Protein AF-A0A2N1RLL3-F1 (afdb_monomer_lite)

pLDDT: mean 83.09, std 13.89, range [38.91, 97.0]

Secondary structure (DSSP, 8-state):
-HHHHHHHHHHHHHHHHHHHHHHHHHHHHTSTTHHHHHHHHHHHHHHHHHHHHHHHHHHHHHHHHHHHHHHHHHHHHHHHHHHHHHHHHHHHTT-HHHH-TTS---TT---TTSGGGSBPPPEEETTEEE------GGGS--GGGG-STTGGGSHHHHHHHHHHHHTT--THHHHHHHHHHSSS----SS---TTTTGGGSSS------S--S-GGGGGGSTT--HHHHS-SS---TTT--S--GGGS---BPPHHHHHHHHHHHHHHHHS--

Radius of gyration: 37.42 Å; chains: 1; bounding box: 113×46×73 Å

Structure (mmCIF, N/CA/C/O backbone):
data_AF-A0A2N1RLL3-F1
#
_entry.id   AF-A0A2N1RLL3-F1
#
loop_
_atom_site.group_PDB
_atom_site.id
_atom_site.type_symbol
_atom_site.label_atom_id
_atom_site.label_alt_id
_atom_site.label_comp_id
_atom_site.label_asym_id
_atom_site.label_entity_id
_atom_site.label_seq_id
_atom_site.pdbx_PDB_ins_code
_atom_site.Cartn_x
_atom_site.Cartn_y
_atom_site.Cartn_z
_atom_site.occupancy
_atom_site.B_iso_or_equiv
_atom_site.auth_seq_id
_atom_site.auth_comp_id
_atom_site.auth_asym_id
_atom_site.auth_atom_id
_atom_site.pdbx_PDB_model_num
ATOM 1 N N . MET A 1 1 ? -84.305 -5.004 26.014 1.00 56.94 1 MET A N 1
ATOM 2 C CA . MET A 1 1 ? -83.576 -4.029 25.171 1.00 56.94 1 MET A CA 1
ATOM 3 C C . MET A 1 1 ? -83.685 -2.591 25.688 1.00 56.94 1 MET A C 1
ATOM 5 O O . MET A 1 1 ? -82.648 -1.972 25.863 1.00 56.94 1 MET A O 1
ATOM 9 N N . ASN A 1 2 ? -84.880 -2.084 26.038 1.00 66.00 2 ASN A N 1
ATOM 10 C CA . ASN A 1 2 ? -85.062 -0.680 26.459 1.00 66.00 2 ASN A CA 1
ATOM 11 C C . ASN A 1 2 ? -84.282 -0.246 27.713 1.00 66.00 2 ASN A C 1
ATOM 13 O O . ASN A 1 2 ? -83.596 0.763 27.654 1.00 66.00 2 ASN A O 1
ATOM 17 N N . ARG A 1 3 ? -84.299 -1.012 28.815 1.00 70.50 3 ARG A N 1
ATOM 18 C CA . ARG A 1 3 ? -83.668 -0.593 30.089 1.00 70.50 3 ARG A CA 1
ATOM 19 C C . ARG A 1 3 ? -82.162 -0.321 30.011 1.00 70.50 3 ARG A C 1
ATOM 21 O O . ARG A 1 3 ? -81.671 0.553 30.714 1.00 70.50 3 ARG A O 1
ATOM 28 N N . ILE A 1 4 ? -81.437 -1.058 29.172 1.00 72.69 4 ILE A N 1
ATOM 29 C CA . ILE A 1 4 ? -79.986 -0.879 29.011 1.00 72.69 4 ILE A CA 1
ATOM 30 C C . ILE A 1 4 ? -79.707 0.425 28.259 1.00 72.69 4 ILE A C 1
ATOM 32 O O . ILE A 1 4 ? -78.842 1.193 28.662 1.00 72.69 4 ILE A O 1
ATOM 36 N N . ILE A 1 5 ? -80.494 0.711 27.220 1.00 73.38 5 ILE A N 1
ATOM 37 C CA . ILE A 1 5 ? -80.374 1.944 26.439 1.00 73.38 5 ILE A CA 1
ATOM 38 C C . ILE A 1 5 ? -80.713 3.156 27.318 1.00 73.38 5 ILE A C 1
ATOM 40 O O . ILE A 1 5 ? -79.948 4.116 27.344 1.00 73.38 5 ILE A O 1
ATOM 44 N N . THR A 1 6 ? -81.786 3.094 28.115 1.00 75.19 6 THR A N 1
ATOM 45 C CA . THR A 1 6 ? -82.157 4.195 29.025 1.00 75.19 6 THR A CA 1
ATOM 46 C C . THR A 1 6 ? -81.086 4.442 30.087 1.00 75.19 6 THR A C 1
ATOM 48 O O . THR A 1 6 ? -80.691 5.583 30.302 1.00 75.19 6 THR A O 1
ATOM 51 N N . PHE A 1 7 ? -80.539 3.377 30.685 1.00 77.50 7 PHE A N 1
ATOM 52 C CA . PHE A 1 7 ? -79.472 3.483 31.682 1.00 77.50 7 PHE A CA 1
ATOM 53 C C . PHE A 1 7 ? -78.176 4.085 31.115 1.00 77.50 7 PHE A C 1
ATOM 55 O O . PHE A 1 7 ? -77.470 4.820 31.810 1.00 77.50 7 PHE A O 1
ATOM 62 N N . ILE A 1 8 ? -77.853 3.795 29.851 1.00 76.94 8 ILE A N 1
ATOM 63 C CA . ILE A 1 8 ? -76.700 4.386 29.161 1.00 76.94 8 ILE A CA 1
ATOM 64 C C . ILE A 1 8 ? -76.940 5.878 28.907 1.00 76.94 8 ILE A C 1
ATOM 66 O O . ILE A 1 8 ? -76.064 6.687 29.214 1.00 76.94 8 ILE A O 1
ATOM 70 N N . PHE A 1 9 ? -78.122 6.258 28.414 1.00 78.69 9 PHE A N 1
ATOM 71 C CA . PHE A 1 9 ? -78.457 7.660 28.146 1.00 78.69 9 PHE A CA 1
ATOM 72 C C . PHE A 1 9 ? -78.530 8.510 29.420 1.00 78.69 9 PHE A C 1
ATOM 74 O O . PHE A 1 9 ? -78.020 9.629 29.434 1.00 78.69 9 PHE A O 1
ATOM 81 N N . GLU A 1 10 ? -79.084 7.987 30.513 1.00 77.06 10 GLU A N 1
ATOM 82 C CA . GLU A 1 10 ? -79.108 8.690 31.803 1.00 77.06 10 GLU A CA 1
ATOM 83 C C . GLU A 1 10 ? -77.704 8.867 32.392 1.00 77.06 10 GLU A C 1
ATOM 85 O O . GLU A 1 10 ? -77.364 9.941 32.895 1.00 77.06 10 GLU A O 1
ATOM 90 N N . ASN A 1 11 ? -76.850 7.842 32.295 1.00 78.56 11 ASN A N 1
ATOM 91 C CA . ASN A 1 11 ? -75.452 7.972 32.698 1.00 78.56 11 ASN A CA 1
ATOM 92 C C . ASN A 1 11 ? -74.697 8.982 31.840 1.00 78.56 11 ASN A C 1
ATOM 94 O O . ASN A 1 11 ? -73.945 9.789 32.383 1.00 78.56 11 ASN A O 1
ATOM 98 N N . TYR A 1 12 ? -74.901 8.956 30.526 1.00 78.50 12 TYR A N 1
ATOM 99 C CA . TYR A 1 12 ? -74.294 9.912 29.611 1.00 78.50 12 TYR A CA 1
ATOM 100 C C . TYR A 1 12 ? -74.713 11.346 29.950 1.00 78.50 12 TYR A C 1
ATOM 102 O O . TYR A 1 12 ? -73.852 12.204 30.140 1.00 78.50 12 TYR A O 1
ATOM 110 N N . ASN A 1 13 ? -76.013 11.588 30.133 1.00 80.56 13 ASN A N 1
ATOM 111 C CA . ASN A 1 13 ? -76.533 12.916 30.442 1.00 80.56 13 ASN A CA 1
ATOM 112 C C . ASN A 1 13 ? -76.037 13.436 31.797 1.00 80.56 13 ASN A C 1
ATOM 114 O O . ASN A 1 13 ? -75.643 14.595 31.873 1.00 80.56 13 ASN A O 1
ATOM 118 N N . ARG A 1 14 ? -75.953 12.596 32.844 1.00 77.25 14 ARG A N 1
ATOM 119 C CA . ARG A 1 14 ? -75.346 13.003 34.129 1.00 77.25 14 ARG A CA 1
ATOM 120 C C . ARG A 1 14 ? -73.891 13.431 33.985 1.00 77.25 14 ARG A C 1
ATOM 122 O O . ARG A 1 14 ? -73.495 14.445 34.551 1.00 77.25 14 ARG A O 1
ATOM 129 N N . ARG A 1 15 ? -73.088 12.656 33.252 1.00 73.94 15 ARG A N 1
ATOM 130 C CA . ARG A 1 15 ? -71.662 12.959 33.057 1.00 73.94 15 ARG A CA 1
ATOM 131 C C . ARG A 1 15 ? -71.475 14.220 32.221 1.00 73.94 15 ARG A C 1
ATOM 133 O O . ARG A 1 15 ? -70.640 15.046 32.566 1.00 73.94 15 ARG A O 1
ATOM 140 N N . LYS A 1 16 ? -72.286 14.391 31.172 1.00 78.31 16 LYS A N 1
ATOM 141 C CA . LYS A 1 16 ? -72.317 15.606 30.351 1.00 78.31 16 LYS A CA 1
ATOM 142 C C . LYS A 1 16 ? -72.635 16.836 31.200 1.00 78.31 16 LYS A C 1
ATOM 144 O O . LYS A 1 16 ? -71.894 17.808 31.146 1.00 78.31 16 LYS A O 1
ATOM 149 N N . HIS A 1 17 ? -73.663 16.753 32.042 1.00 77.69 17 HIS A N 1
ATOM 150 C CA . HIS A 1 17 ? -74.048 17.866 32.904 1.00 77.69 17 HIS A CA 1
ATOM 151 C C . HIS A 1 17 ? -72.946 18.230 33.910 1.00 77.69 17 HIS A C 1
ATOM 153 O O . HIS A 1 17 ? -72.659 19.407 34.090 1.00 77.69 17 HIS A O 1
ATOM 159 N N . ALA A 1 18 ? -72.290 17.232 34.515 1.00 71.62 18 ALA A N 1
ATOM 160 C CA . ALA A 1 18 ? -71.176 17.454 35.438 1.00 71.62 18 ALA A CA 1
ATOM 161 C C . ALA A 1 18 ? -69.946 18.080 34.749 1.00 71.62 18 ALA A C 1
ATOM 163 O O . ALA A 1 18 ? -69.295 18.953 35.320 1.00 71.62 18 ALA A O 1
ATOM 164 N N . LEU A 1 19 ? -69.651 17.680 33.506 1.00 75.12 19 LEU A N 1
ATOM 165 C CA . LEU A 1 19 ? -68.584 18.273 32.691 1.00 75.12 19 LEU A CA 1
ATOM 166 C C . LEU A 1 19 ? -68.873 19.736 32.323 1.00 75.12 19 LEU A C 1
ATOM 168 O O . LEU A 1 19 ? -67.953 20.552 32.331 1.00 75.12 19 LEU A O 1
ATOM 172 N N . GLU A 1 20 ? -70.132 20.067 32.023 1.00 79.12 20 GLU A N 1
ATOM 173 C CA . GLU A 1 20 ? -70.573 21.425 31.680 1.00 79.12 20 GLU A CA 1
ATOM 174 C C . GLU A 1 20 ? -70.569 22.373 32.892 1.00 79.12 20 GLU A C 1
ATOM 176 O O . GLU A 1 20 ? -70.268 23.554 32.733 1.00 79.12 20 GLU A O 1
ATOM 181 N N . THR A 1 21 ? -70.858 21.881 34.105 1.00 78.69 21 THR A N 1
ATOM 182 C CA . THR A 1 21 ? -70.945 22.722 35.316 1.00 78.69 21 THR A CA 1
ATOM 183 C C . THR A 1 21 ? -69.639 22.842 36.096 1.00 78.69 21 THR A C 1
ATOM 185 O O . THR A 1 21 ? -69.353 23.898 36.654 1.00 78.69 21 THR A O 1
ATOM 188 N N . GLU A 1 22 ? -68.852 21.768 36.188 1.00 73.00 22 GLU A N 1
ATOM 189 C CA . GLU A 1 22 ? -67.630 21.731 37.008 1.00 73.00 22 GLU A CA 1
ATOM 190 C C . GLU A 1 22 ? -66.347 21.882 36.181 1.00 73.00 22 GLU A C 1
ATOM 192 O O . GLU A 1 22 ? -65.271 22.126 36.735 1.00 73.00 22 GLU A O 1
ATOM 197 N N . GLY A 1 23 ? -66.461 21.768 34.857 1.00 73.44 23 GLY A N 1
ATOM 198 C CA . GLY A 1 23 ? -65.336 21.757 33.938 1.00 73.44 23 GLY A CA 1
ATOM 199 C C . GLY A 1 23 ? -64.608 20.410 33.913 1.00 73.44 23 GLY A C 1
ATOM 200 O O . GLY A 1 23 ? -64.613 19.625 34.865 1.00 73.44 23 GLY A O 1
ATOM 201 N N . VAL A 1 24 ? -63.932 20.150 32.793 1.00 72.62 24 VAL A N 1
ATOM 202 C CA . VAL A 1 24 ? -63.264 18.869 32.509 1.00 72.62 24 VAL A CA 1
ATOM 203 C C . VAL A 1 24 ? -62.239 18.503 33.586 1.00 72.62 24 VAL A C 1
ATOM 205 O O . VAL A 1 24 ? -62.194 17.358 34.028 1.00 72.62 24 VAL A O 1
ATOM 208 N N . HIS A 1 25 ? -61.459 19.475 34.066 1.00 69.00 25 HIS A N 1
ATOM 209 C CA . HIS A 1 25 ? -60.448 19.238 35.096 1.00 69.00 25 HIS A CA 1
ATOM 210 C C . HIS A 1 25 ? -61.051 18.730 36.408 1.00 69.00 25 HIS A C 1
ATOM 212 O O . HIS A 1 25 ? -60.613 17.701 36.917 1.00 69.00 25 HIS A O 1
ATOM 218 N N . LYS A 1 26 ? -62.067 19.410 36.948 1.00 69.62 26 LYS A N 1
ATOM 219 C CA . LYS A 1 26 ? -62.642 19.070 38.255 1.00 69.62 26 LYS A CA 1
ATOM 220 C C . LYS A 1 26 ? -63.370 17.725 38.213 1.00 69.62 26 LYS A C 1
ATOM 222 O O . LYS A 1 26 ? -63.194 16.913 39.114 1.00 69.62 26 LYS A O 1
ATOM 227 N N . TYR A 1 27 ? -64.081 17.448 37.120 1.00 70.56 27 TYR A N 1
ATOM 228 C CA . TYR A 1 27 ? -64.733 16.159 36.890 1.00 70.56 27 TYR A CA 1
ATOM 229 C C . TYR A 1 27 ? -63.730 14.997 36.784 1.00 70.56 27 TYR A C 1
ATOM 231 O O . TYR A 1 27 ? -63.939 13.943 37.386 1.00 70.56 27 TYR A O 1
ATOM 239 N N . ILE A 1 28 ? -62.620 15.182 36.053 1.00 68.88 28 ILE A N 1
ATOM 240 C CA . ILE A 1 28 ? -61.569 14.161 35.941 1.00 68.88 28 ILE A CA 1
ATOM 241 C C . ILE A 1 28 ? -60.927 13.923 37.309 1.00 68.88 28 ILE A C 1
ATOM 243 O O . ILE A 1 28 ? -60.916 12.783 37.762 1.00 68.88 28 ILE A O 1
ATOM 247 N N . PHE A 1 29 ? -60.470 14.970 38.001 1.00 69.06 29 PHE A N 1
ATOM 248 C CA . PHE A 1 29 ? -59.760 14.845 39.281 1.00 69.06 29 PHE A CA 1
ATOM 249 C C . PHE A 1 29 ? -60.626 14.347 40.451 1.00 69.06 29 PHE A C 1
ATOM 251 O O . PHE A 1 29 ? -60.082 13.904 41.455 1.00 69.06 29 PHE A O 1
ATOM 258 N N . ASN A 1 30 ? -61.955 14.373 40.335 1.00 71.88 30 ASN A N 1
ATOM 259 C CA . ASN A 1 30 ? -62.867 13.874 41.371 1.00 71.88 30 ASN A CA 1
ATOM 260 C C . ASN A 1 30 ? -63.332 12.419 41.125 1.00 71.88 30 ASN A C 1
ATOM 262 O O . ASN A 1 30 ? -64.204 11.910 41.826 1.00 71.88 30 ASN A O 1
ATOM 266 N N . SER A 1 31 ? -62.781 11.739 40.109 1.00 72.62 31 SER A N 1
ATOM 267 C CA . SER A 1 31 ? -63.168 10.376 39.716 1.00 72.62 31 SER A CA 1
ATOM 268 C C . SER A 1 31 ? -62.128 9.322 40.132 1.00 72.62 31 SER A C 1
ATOM 270 O O . SER A 1 31 ? -60.962 9.422 39.792 1.00 72.62 31 SER A O 1
ATOM 272 N N . ASN A 1 32 ? -62.507 8.224 40.790 1.00 68.25 32 ASN A N 1
ATOM 273 C CA . ASN A 1 32 ? -61.526 7.211 41.242 1.00 68.25 32 ASN A CA 1
ATOM 274 C C . ASN A 1 32 ? -60.692 6.544 40.111 1.00 68.25 32 ASN A C 1
ATOM 276 O O . ASN A 1 32 ? -59.742 5.822 40.396 1.00 68.25 32 ASN A O 1
ATOM 280 N N . GLY A 1 33 ? -61.033 6.764 38.833 1.00 73.00 33 GLY A N 1
ATOM 281 C CA . GLY A 1 33 ? -60.356 6.187 37.665 1.00 73.00 33 GLY A CA 1
ATOM 282 C C . GLY A 1 33 ? -59.312 7.078 36.973 1.00 73.00 33 GLY A C 1
ATOM 283 O O . GLY A 1 33 ? -58.573 6.560 36.137 1.00 73.00 33 GLY A O 1
ATOM 284 N N . TYR A 1 34 ? -59.204 8.382 37.284 1.00 80.12 34 TYR A N 1
ATOM 285 C CA . TYR A 1 34 ? -58.247 9.263 36.581 1.00 80.12 34 TYR A CA 1
ATOM 286 C C . TYR A 1 34 ? -56.782 8.939 36.902 1.00 80.12 34 TYR A C 1
ATOM 288 O O . TYR A 1 34 ? -55.906 9.146 36.062 1.00 80.12 34 TYR A O 1
ATOM 296 N N . ILE A 1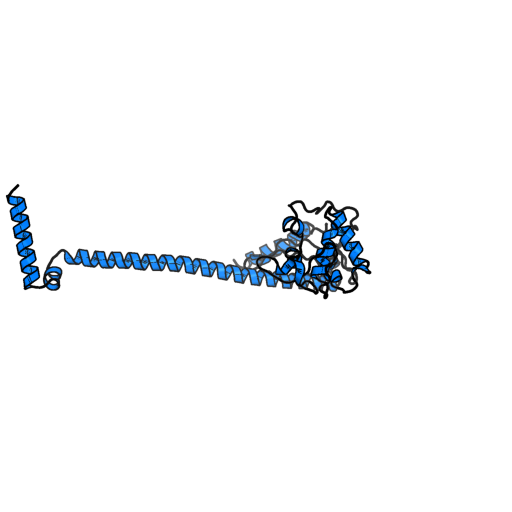 35 ? -56.518 8.405 38.100 1.00 86.31 35 ILE A N 1
ATOM 297 C CA . ILE A 1 35 ? -55.172 8.031 38.556 1.00 86.31 35 ILE A CA 1
ATOM 298 C C . ILE A 1 35 ? -54.563 7.000 37.603 1.00 86.31 35 ILE A C 1
ATOM 300 O O . ILE A 1 35 ? -53.414 7.145 37.198 1.00 86.31 35 ILE A O 1
ATOM 304 N N . LEU A 1 36 ? -55.353 6.007 37.178 1.00 86.88 36 LEU A N 1
ATOM 305 C CA . LEU A 1 36 ? -54.910 4.982 36.234 1.00 86.88 36 LEU A CA 1
ATOM 306 C C . LEU A 1 36 ? -54.501 5.589 34.885 1.00 86.88 36 LEU A C 1
ATOM 308 O O . LEU A 1 36 ? -53.502 5.171 34.309 1.00 86.88 36 LEU A O 1
ATOM 312 N N . LEU A 1 37 ? -55.237 6.592 34.398 1.00 86.25 37 LEU A N 1
ATOM 313 C CA . LEU A 1 37 ? -54.935 7.258 33.130 1.00 86.25 37 LEU A CA 1
ATOM 314 C C . LEU A 1 37 ? -53.628 8.056 33.217 1.00 86.25 37 LEU A C 1
ATOM 316 O O . LEU A 1 37 ? -52.793 7.944 32.324 1.00 86.25 37 LEU A O 1
ATOM 320 N N . ILE A 1 38 ? -53.419 8.804 34.305 1.00 88.69 38 ILE A N 1
ATOM 321 C CA . ILE A 1 38 ? -52.164 9.537 34.538 1.00 88.69 38 ILE A CA 1
ATOM 322 C C . ILE A 1 38 ? -50.984 8.565 34.623 1.00 88.69 38 ILE A C 1
ATOM 324 O O . ILE A 1 38 ? -49.974 8.773 33.954 1.00 88.69 38 ILE A O 1
ATOM 328 N N . VAL A 1 39 ? -51.118 7.484 35.399 1.00 93.81 39 VAL A N 1
ATOM 329 C CA . VAL A 1 39 ? -50.074 6.456 35.528 1.00 93.81 39 VAL A CA 1
ATOM 330 C C . VAL A 1 39 ? -49.769 5.823 34.174 1.00 93.81 39 VAL A C 1
ATOM 332 O O . VAL A 1 39 ? -48.600 5.662 33.838 1.00 93.81 39 VAL A O 1
ATOM 335 N N . LEU A 1 40 ? -50.788 5.525 33.364 1.00 93.31 40 LEU A N 1
ATOM 336 C CA . LEU A 1 40 ? -50.598 4.942 32.039 1.00 93.31 40 LEU A CA 1
ATOM 337 C C . LEU A 1 40 ? -49.848 5.901 31.110 1.00 93.31 40 LEU A C 1
ATOM 339 O O . LEU A 1 40 ? -48.876 5.486 30.485 1.00 93.31 40 LEU A O 1
ATOM 343 N N . VAL A 1 41 ? -50.220 7.183 31.073 1.00 93.94 41 VAL A N 1
ATOM 344 C CA . VAL A 1 41 ? -49.530 8.195 30.253 1.00 93.94 41 VAL A CA 1
ATOM 345 C C . VAL A 1 41 ? -48.079 8.382 30.699 1.00 93.94 41 VAL A C 1
ATOM 347 O O . VAL A 1 41 ? -47.180 8.366 29.861 1.00 93.94 41 VAL A O 1
ATOM 350 N N . ILE A 1 42 ? -47.832 8.499 32.007 1.00 95.56 42 ILE A N 1
ATOM 351 C CA . ILE A 1 42 ? -46.472 8.627 32.549 1.00 95.56 42 ILE A CA 1
ATOM 352 C C . ILE A 1 42 ? -45.659 7.367 32.246 1.00 95.56 42 ILE A C 1
ATOM 354 O O . ILE A 1 42 ? -44.509 7.476 31.832 1.00 95.56 42 ILE A O 1
ATOM 358 N N . SER A 1 43 ? -46.247 6.177 32.395 1.00 95.50 43 SER A N 1
ATOM 359 C CA . SER A 1 43 ? -45.566 4.914 32.098 1.00 95.50 43 SER A CA 1
ATOM 360 C C . SER A 1 43 ? -45.234 4.773 30.612 1.00 95.50 43 SER A C 1
ATOM 362 O O . SER A 1 43 ? -44.115 4.400 30.280 1.00 95.50 43 SER A O 1
ATOM 364 N N . ALA A 1 44 ? -46.151 5.145 29.714 1.00 95.69 44 ALA A N 1
ATOM 365 C CA . ALA A 1 44 ? -45.924 5.111 28.273 1.00 95.69 44 ALA A CA 1
ATOM 366 C C . ALA A 1 44 ? -44.814 6.089 27.866 1.00 95.69 44 ALA A C 1
ATOM 368 O O . ALA A 1 44 ? -43.926 5.733 27.092 1.00 95.69 44 ALA A O 1
ATOM 369 N N . PHE A 1 45 ? -44.822 7.296 28.439 1.00 96.56 45 PHE A N 1
ATOM 370 C CA . PHE A 1 45 ? -43.761 8.275 28.228 1.00 96.56 45 PHE A CA 1
ATOM 371 C C . PHE A 1 45 ? -42.412 7.775 28.756 1.00 96.56 45 PHE A C 1
ATOM 373 O O . PHE A 1 45 ? -41.412 7.865 28.048 1.00 96.56 45 PHE A O 1
ATOM 380 N N . LEU A 1 46 ? -42.384 7.195 29.959 1.00 96.69 46 LEU A N 1
ATOM 381 C CA . LEU A 1 46 ? -41.168 6.653 30.561 1.00 96.69 46 LEU A CA 1
ATOM 382 C C . LEU A 1 46 ? -40.592 5.521 29.708 1.00 96.69 46 LEU A C 1
ATOM 384 O O . LEU A 1 46 ? -39.413 5.553 29.383 1.00 96.69 46 LEU A O 1
ATOM 388 N N . VAL A 1 47 ? -41.423 4.569 29.273 1.00 96.81 47 VAL A N 1
ATOM 389 C CA . VAL A 1 47 ? -40.995 3.469 28.396 1.00 96.81 47 VAL A CA 1
ATOM 390 C C . VAL A 1 47 ? -40.449 4.006 27.073 1.00 96.81 47 VAL A C 1
ATOM 392 O O . VAL A 1 47 ? -39.395 3.551 26.627 1.00 96.81 47 VAL A O 1
ATOM 395 N N . SER A 1 48 ? -41.111 4.995 26.464 1.00 96.56 48 SER A N 1
ATOM 396 C CA . SER A 1 48 ? -40.639 5.622 25.225 1.00 96.56 48 SER A CA 1
ATOM 397 C C . SER A 1 48 ? -39.292 6.326 25.412 1.00 96.56 48 SER A C 1
ATOM 399 O O . SER A 1 48 ? -38.385 6.128 24.607 1.00 96.56 48 SER A O 1
ATOM 401 N N . PHE A 1 49 ? -39.145 7.128 26.470 1.00 97.00 49 PHE A N 1
ATOM 402 C CA . PHE A 1 49 ? -37.913 7.860 26.769 1.00 97.00 49 PHE A CA 1
ATOM 403 C C . PHE A 1 49 ? -36.757 6.907 27.081 1.00 97.00 49 PHE A C 1
ATOM 405 O O . PHE A 1 49 ? -35.667 7.035 26.529 1.00 97.00 49 PHE A O 1
ATOM 412 N N . THR A 1 50 ? -37.013 5.912 27.928 1.00 96.75 50 THR A N 1
ATOM 413 C CA . THR A 1 50 ? -36.042 4.882 28.280 1.00 96.75 50 THR A CA 1
ATOM 414 C C . THR A 1 50 ? -35.606 4.098 27.043 1.00 96.75 50 THR A C 1
ATOM 416 O O . THR A 1 50 ? -34.411 3.879 26.868 1.00 96.75 50 THR A O 1
ATOM 419 N N . SER A 1 51 ? -36.528 3.743 26.144 1.00 96.50 51 SER A N 1
ATOM 420 C CA . SER A 1 51 ? -36.194 3.039 24.897 1.00 96.50 51 SER A CA 1
ATOM 421 C C . SER A 1 51 ? -35.311 3.878 23.966 1.00 96.50 51 SER A C 1
ATOM 423 O O . SER A 1 51 ? -34.317 3.366 23.454 1.00 96.50 51 SER A O 1
ATOM 425 N N . ASP A 1 52 ? -35.623 5.167 23.780 1.00 96.50 52 ASP A N 1
ATOM 426 C CA . ASP A 1 52 ? -34.802 6.085 22.973 1.00 96.50 52 ASP A CA 1
ATOM 427 C C . ASP A 1 52 ? -33.397 6.264 23.568 1.00 96.50 52 ASP A C 1
ATOM 429 O O . ASP A 1 52 ? -32.395 6.183 22.852 1.00 96.50 52 ASP A O 1
ATOM 433 N N . PHE A 1 53 ? -33.310 6.430 24.892 1.00 96.81 53 PHE A N 1
ATOM 434 C CA . PHE A 1 53 ? -32.035 6.505 25.599 1.00 96.81 53 PHE A CA 1
ATOM 435 C C . PHE A 1 53 ? -31.211 5.227 25.402 1.00 96.81 53 PHE A C 1
ATOM 437 O O . PHE A 1 53 ? -30.060 5.308 24.978 1.00 96.81 53 PHE A O 1
ATOM 444 N N . PHE A 1 54 ? -31.801 4.048 25.625 1.00 96.69 54 PHE A N 1
ATOM 445 C CA . PHE A 1 54 ? -31.106 2.771 25.444 1.00 96.69 54 PHE A CA 1
ATOM 446 C C . PHE A 1 54 ? -30.607 2.573 24.013 1.00 96.69 54 PHE A C 1
ATOM 448 O O . PHE A 1 54 ? -29.461 2.161 23.8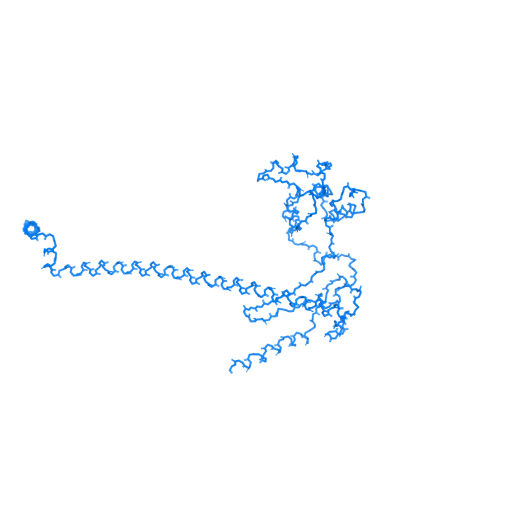22 1.00 96.69 54 PHE A O 1
ATOM 455 N N . TYR A 1 55 ? -31.430 2.902 23.014 1.00 96.44 55 TYR A N 1
ATOM 456 C CA . TYR A 1 55 ? -31.044 2.810 21.608 1.00 96.44 55 TYR A CA 1
ATOM 457 C C . TYR A 1 55 ? -29.818 3.685 21.304 1.00 96.44 55 TYR A C 1
ATOM 459 O O . TYR A 1 55 ? -28.821 3.204 20.758 1.00 96.44 55 TYR A O 1
ATOM 467 N N . LYS A 1 56 ? -29.840 4.952 21.735 1.00 95.88 56 LYS A N 1
ATOM 468 C CA . LYS A 1 56 ? -28.722 5.888 21.540 1.00 95.88 56 LYS A CA 1
ATOM 469 C C . LYS A 1 56 ? -27.470 5.473 22.306 1.00 95.88 56 LYS A C 1
ATOM 471 O O . LYS A 1 56 ? -26.379 5.515 21.743 1.00 95.88 56 LYS A O 1
ATOM 476 N N . THR A 1 57 ? -27.604 5.031 23.555 1.00 96.06 57 THR A N 1
ATOM 477 C CA . THR A 1 57 ? -26.476 4.545 24.361 1.00 96.06 57 THR A CA 1
ATOM 478 C C . THR A 1 57 ? -25.811 3.335 23.715 1.00 96.06 57 THR A C 1
ATOM 480 O O . THR A 1 57 ? -24.584 3.281 23.656 1.00 96.06 57 THR A O 1
ATOM 483 N N . HIS A 1 58 ? -26.584 2.389 23.177 1.00 95.69 58 HIS A N 1
ATOM 484 C CA . HIS A 1 58 ? -26.025 1.219 22.501 1.00 95.69 58 HIS A CA 1
ATOM 485 C C . HIS A 1 58 ? -25.213 1.601 21.251 1.00 95.69 58 HIS A C 1
ATOM 487 O O . HIS A 1 58 ? -24.109 1.087 21.040 1.00 95.69 58 HIS A O 1
ATOM 493 N N . ILE A 1 59 ? -25.723 2.541 20.445 1.00 95.44 59 ILE A N 1
ATOM 494 C CA . ILE A 1 59 ? -24.994 3.090 19.292 1.00 95.44 59 ILE A CA 1
ATOM 495 C C . ILE A 1 59 ? -23.713 3.788 19.753 1.00 95.44 59 ILE A C 1
ATOM 497 O O . ILE A 1 59 ? -22.640 3.508 19.224 1.00 95.44 59 ILE A O 1
ATOM 501 N N . TYR A 1 60 ? -23.804 4.648 20.767 1.00 96.75 60 TYR A N 1
ATOM 502 C CA . TYR A 1 60 ? -22.667 5.412 21.273 1.00 96.75 60 TYR A CA 1
ATOM 503 C C . TYR A 1 60 ? -21.556 4.514 21.837 1.00 96.75 60 TYR A C 1
ATOM 505 O O . TYR A 1 60 ? -20.384 4.714 21.532 1.00 96.75 60 TYR A O 1
ATOM 513 N N . ILE A 1 61 ? -21.912 3.468 22.590 1.00 96.44 61 ILE A N 1
ATOM 514 C CA . ILE A 1 61 ? -20.950 2.469 23.080 1.00 96.44 61 ILE A CA 1
ATOM 515 C C . ILE A 1 61 ? -20.278 1.746 21.908 1.00 96.44 61 ILE A C 1
ATOM 517 O O . ILE A 1 61 ? -19.067 1.537 21.929 1.00 96.44 61 ILE A O 1
ATOM 521 N N . SER A 1 62 ? -21.045 1.369 20.882 1.00 95.38 62 SER A N 1
ATOM 522 C CA . SER A 1 62 ? -20.504 0.694 19.694 1.00 95.38 62 SER A CA 1
ATOM 523 C C . SER A 1 62 ? -19.539 1.597 18.920 1.00 95.38 62 SER A C 1
ATOM 525 O O . SER A 1 62 ? -18.490 1.134 18.478 1.00 95.38 62 SER A O 1
ATOM 527 N N . TYR A 1 63 ? -19.862 2.888 18.811 1.00 96.81 63 TYR A N 1
ATOM 528 C CA . TYR A 1 63 ? -18.995 3.896 18.207 1.00 96.81 63 TYR A CA 1
ATOM 529 C C . TYR A 1 63 ? -17.693 4.074 18.995 1.00 96.81 63 TYR A C 1
ATOM 531 O O . TYR A 1 63 ? -16.620 3.964 18.413 1.00 96.81 63 TYR A O 1
ATOM 539 N N . ILE A 1 64 ? -17.766 4.256 20.321 1.00 95.94 64 ILE A N 1
ATOM 540 C CA . ILE A 1 64 ? -16.569 4.384 21.172 1.00 95.94 64 ILE A CA 1
ATOM 541 C C . ILE A 1 64 ? -15.670 3.153 21.053 1.00 95.94 64 ILE A C 1
ATOM 543 O O . ILE A 1 64 ? -14.451 3.291 20.993 1.00 95.94 64 ILE A O 1
ATOM 547 N N . LYS A 1 65 ? -16.250 1.947 21.019 1.00 94.56 65 LYS A N 1
ATOM 548 C CA . LYS A 1 65 ? -15.478 0.708 20.865 1.00 94.56 65 LYS A CA 1
ATOM 549 C C . LYS A 1 65 ? -14.708 0.675 19.544 1.00 94.56 65 LYS A C 1
ATOM 551 O O . LYS A 1 65 ? -13.533 0.333 19.568 1.00 94.56 65 LYS A O 1
ATOM 556 N N . ARG A 1 66 ? -15.350 1.043 18.428 1.00 93.31 66 ARG A N 1
ATOM 557 C CA . ARG A 1 66 ? -14.699 1.126 17.108 1.00 93.31 66 ARG A CA 1
ATOM 558 C C . ARG A 1 66 ? -13.616 2.193 17.090 1.00 93.31 66 ARG A C 1
ATOM 560 O O . ARG A 1 66 ? -12.483 1.872 16.792 1.00 93.31 66 ARG A O 1
ATOM 567 N N . PHE A 1 67 ? -13.932 3.399 17.552 1.00 94.81 67 PHE A N 1
ATOM 568 C CA . PHE A 1 67 ? -12.970 4.495 17.634 1.00 94.81 67 PHE A CA 1
ATOM 569 C C . PHE A 1 67 ? -11.726 4.124 18.456 1.00 94.81 67 PHE A C 1
ATOM 571 O O . PHE A 1 67 ? -10.602 4.395 18.049 1.00 94.81 67 PHE A O 1
ATOM 578 N N . LYS A 1 68 ? -11.914 3.450 19.600 1.00 94.31 68 LYS A N 1
ATOM 579 C CA . LYS A 1 68 ? -10.798 2.927 20.395 1.00 94.31 68 LYS A CA 1
ATOM 580 C C . LYS A 1 68 ? -9.993 1.874 19.624 1.00 94.31 68 LYS A C 1
ATOM 582 O O . LYS A 1 68 ? -8.772 1.882 19.712 1.00 94.31 68 LYS A O 1
ATOM 587 N N . ALA A 1 69 ? -10.659 0.964 18.914 1.00 91.50 69 ALA A N 1
ATOM 588 C CA . ALA A 1 69 ? -9.991 -0.058 18.113 1.00 91.50 69 ALA A CA 1
ATOM 589 C C . ALA A 1 69 ? -9.196 0.552 16.948 1.00 91.50 69 ALA A C 1
ATOM 591 O O . ALA A 1 69 ? -8.063 0.140 16.735 1.00 91.50 69 ALA A O 1
ATOM 592 N N . ASP A 1 70 ? -9.744 1.561 16.268 1.00 93.00 70 ASP A N 1
ATOM 593 C CA . ASP A 1 70 ? -9.085 2.263 15.162 1.00 93.00 70 ASP A CA 1
ATOM 594 C C . ASP A 1 70 ? -7.808 2.961 15.650 1.00 93.00 70 ASP A C 1
ATOM 596 O O . ASP A 1 70 ? -6.735 2.747 15.091 1.00 93.00 70 ASP A O 1
ATOM 600 N N . ILE A 1 71 ? -7.894 3.702 16.763 1.00 94.25 71 ILE A N 1
ATOM 601 C CA . ILE A 1 71 ? -6.728 4.339 17.397 1.00 94.25 71 ILE A CA 1
ATOM 602 C C . ILE A 1 71 ? -5.685 3.299 17.813 1.00 94.25 71 ILE A C 1
ATOM 604 O O . ILE A 1 71 ? -4.494 3.473 17.565 1.00 94.25 71 ILE A O 1
ATOM 608 N N . ASN A 1 72 ? -6.115 2.213 18.461 1.00 93.62 72 ASN A N 1
ATOM 609 C CA . ASN A 1 72 ? -5.200 1.154 18.875 1.00 93.62 72 ASN A CA 1
ATOM 610 C C . ASN A 1 72 ? -4.501 0.520 17.664 1.00 93.62 72 ASN A C 1
ATOM 612 O O . ASN A 1 72 ? -3.295 0.313 17.712 1.00 93.62 72 ASN A O 1
ATOM 616 N N . SER A 1 73 ? -5.234 0.249 16.580 1.00 93.44 73 SER A N 1
ATOM 617 C CA . SER A 1 73 ? -4.676 -0.300 15.342 1.00 93.44 73 SER A CA 1
ATOM 618 C C . SER A 1 73 ? -3.659 0.646 14.708 1.00 93.44 73 SER A C 1
ATOM 620 O O . SER A 1 73 ? -2.630 0.189 14.218 1.00 93.44 73 SER A O 1
ATOM 622 N N . GLU A 1 74 ? -3.922 1.952 14.731 1.00 94.00 74 GLU A N 1
ATOM 623 C CA . GLU A 1 74 ? -2.994 2.962 14.226 1.00 94.00 74 GLU A CA 1
ATOM 624 C C . GLU A 1 74 ? -1.691 2.983 15.048 1.00 94.00 74 GLU A C 1
ATOM 626 O O . GLU A 1 74 ? -0.599 2.907 14.487 1.00 94.00 74 GLU A O 1
ATOM 631 N N . TYR A 1 75 ? -1.776 2.994 16.383 1.00 94.06 75 TYR A N 1
ATOM 632 C CA . TYR A 1 75 ? -0.586 2.947 17.245 1.00 94.06 75 TYR A CA 1
ATOM 633 C C . TYR A 1 75 ? 0.193 1.629 17.148 1.00 94.06 75 TYR A C 1
ATOM 635 O O . TYR A 1 75 ? 1.426 1.641 17.218 1.00 94.06 75 TYR A O 1
ATOM 643 N N . LEU A 1 76 ? -0.499 0.501 16.964 1.00 94.81 76 LEU A N 1
ATOM 644 C CA . LEU A 1 76 ? 0.136 -0.789 16.689 1.00 94.81 76 LEU A CA 1
ATOM 645 C C . LEU A 1 76 ? 0.886 -0.759 15.353 1.00 94.81 76 LEU A C 1
ATOM 647 O O . LEU A 1 76 ? 2.033 -1.195 15.299 1.00 94.81 76 LEU A O 1
ATOM 651 N N . ALA A 1 77 ? 0.296 -0.176 14.305 1.00 94.81 77 ALA A N 1
ATOM 652 C CA . ALA A 1 77 ? 0.966 -0.000 13.018 1.00 94.81 77 ALA A CA 1
ATOM 653 C C . ALA A 1 77 ? 2.213 0.892 13.138 1.00 94.81 77 ALA A C 1
ATOM 655 O O . ALA A 1 77 ? 3.269 0.531 12.620 1.00 94.81 77 ALA A O 1
ATOM 656 N N . TYR A 1 78 ? 2.140 2.002 13.884 1.00 94.81 78 TYR A N 1
ATOM 657 C CA . TYR A 1 78 ? 3.319 2.829 14.166 1.00 94.81 78 TYR A CA 1
ATOM 658 C C . TYR A 1 78 ? 4.401 2.057 14.924 1.00 94.81 78 TYR A C 1
ATOM 660 O O . TYR A 1 78 ? 5.578 2.183 14.603 1.00 94.81 78 TYR A O 1
ATOM 668 N N . SER A 1 79 ? 4.020 1.221 15.889 1.00 94.19 79 SER A N 1
ATOM 669 C CA . SER A 1 79 ? 4.972 0.375 16.617 1.00 94.19 79 SER A CA 1
ATOM 670 C C . SER A 1 79 ? 5.635 -0.649 15.689 1.00 94.19 79 SER A C 1
ATOM 672 O O . SER A 1 79 ? 6.853 -0.797 15.722 1.00 94.19 79 SER A O 1
ATOM 674 N N . GLY A 1 80 ? 4.869 -1.282 14.794 1.00 94.06 80 GLY A N 1
ATOM 675 C CA . GLY A 1 80 ? 5.401 -2.150 13.739 1.00 94.06 80 GLY A CA 1
ATOM 676 C C . GLY A 1 80 ? 6.366 -1.427 12.797 1.00 94.06 80 GLY A C 1
ATOM 677 O O . GLY A 1 80 ? 7.419 -1.962 12.464 1.00 94.06 80 GLY A O 1
ATOM 678 N N . PHE A 1 81 ? 6.059 -0.184 12.421 1.00 95.31 81 PHE A N 1
ATOM 679 C CA . PHE A 1 81 ? 6.944 0.656 11.612 1.00 95.31 81 PHE A CA 1
ATOM 680 C C . PHE A 1 81 ? 8.260 0.993 12.333 1.00 95.31 81 PHE A C 1
ATOM 682 O O . PHE A 1 81 ? 9.335 0.892 11.742 1.00 95.31 81 PHE A O 1
ATOM 689 N N . GLU A 1 82 ? 8.205 1.358 13.618 1.00 95.38 82 GLU A N 1
ATOM 690 C CA . GLU A 1 82 ? 9.403 1.612 14.430 1.00 95.38 82 GLU A CA 1
ATOM 691 C C . GLU A 1 82 ? 10.268 0.353 14.590 1.00 95.38 82 GLU A C 1
ATOM 693 O O . GLU A 1 82 ? 11.491 0.425 14.454 1.00 95.38 82 GLU A O 1
ATOM 698 N N . LEU A 1 83 ? 9.644 -0.809 14.802 1.00 94.25 83 LEU A N 1
ATOM 699 C CA . LEU A 1 83 ? 10.333 -2.100 14.828 1.00 94.25 83 LEU A CA 1
ATOM 700 C C . LEU A 1 83 ? 10.981 -2.421 13.473 1.00 94.25 83 LEU A C 1
ATOM 702 O O . LEU A 1 83 ? 12.143 -2.820 13.435 1.00 94.25 83 LEU A O 1
ATOM 706 N N . GLY A 1 84 ? 10.279 -2.175 12.363 1.00 95.06 84 GLY A N 1
ATOM 707 C CA . GLY A 1 84 ? 10.823 -2.320 11.011 1.00 95.06 84 GLY A CA 1
ATOM 708 C C . GLY A 1 84 ? 12.079 -1.474 10.788 1.00 95.06 84 GLY A C 1
ATOM 709 O O . GLY A 1 84 ? 13.093 -1.977 10.307 1.00 95.06 84 GLY A O 1
ATOM 710 N N . LYS A 1 85 ? 12.068 -0.208 11.225 1.00 96.06 85 LYS A N 1
ATOM 711 C CA . LYS A 1 85 ? 13.263 0.653 11.187 1.00 96.06 85 LYS A CA 1
ATOM 712 C C . LYS A 1 85 ? 14.398 0.121 12.057 1.00 96.06 85 LYS A C 1
ATOM 714 O O . LYS A 1 85 ? 15.553 0.206 11.653 1.00 96.06 85 LYS A O 1
ATOM 719 N N . ALA A 1 86 ? 14.093 -0.418 13.236 1.00 94.56 86 ALA A N 1
ATOM 720 C CA . ALA A 1 86 ? 15.107 -1.016 14.099 1.00 94.56 86 ALA A CA 1
ATOM 721 C C . ALA A 1 86 ? 15.760 -2.242 13.438 1.00 94.56 86 ALA A C 1
ATOM 723 O O . ALA A 1 86 ? 16.978 -2.384 13.507 1.00 94.56 86 ALA A O 1
ATOM 724 N N . ILE A 1 87 ? 14.981 -3.081 12.746 1.00 93.56 87 ILE A N 1
ATOM 725 C CA . ILE A 1 87 ? 15.496 -4.226 11.979 1.00 93.56 87 ILE A CA 1
ATOM 726 C C . ILE A 1 87 ? 16.441 -3.755 10.867 1.00 93.56 87 ILE A C 1
ATOM 728 O O . ILE A 1 87 ? 17.551 -4.270 10.755 1.00 93.56 87 ILE A O 1
ATOM 732 N N . LEU A 1 88 ? 16.047 -2.734 10.101 1.00 94.38 88 LEU A N 1
ATOM 733 C CA . LEU A 1 88 ? 16.902 -2.139 9.066 1.00 94.38 88 LEU A CA 1
ATOM 734 C C . LEU A 1 88 ? 18.177 -1.509 9.646 1.00 94.38 88 LEU A C 1
ATOM 736 O O . LEU A 1 88 ? 19.235 -1.554 9.029 1.00 94.38 88 LEU A O 1
ATOM 740 N N . GLU A 1 89 ? 18.116 -0.944 10.851 1.00 94.88 89 GLU A N 1
ATOM 741 C CA . GLU A 1 89 ? 19.302 -0.412 11.528 1.00 94.88 89 GLU A CA 1
ATOM 742 C C . GLU A 1 89 ? 20.254 -1.532 11.982 1.00 94.88 89 GLU A C 1
ATOM 744 O O . GLU A 1 89 ? 21.471 -1.404 11.841 1.00 94.88 89 GLU A O 1
ATOM 749 N N . VAL A 1 90 ? 19.722 -2.649 12.489 1.00 92.69 90 VAL A N 1
ATOM 750 C CA . VAL A 1 90 ? 20.510 -3.854 12.813 1.00 92.69 90 VAL A CA 1
ATOM 751 C C . VAL A 1 90 ? 21.205 -4.394 11.563 1.00 92.69 90 VAL A C 1
ATOM 753 O O . VAL A 1 90 ? 22.387 -4.754 11.625 1.00 92.69 90 VAL A O 1
ATOM 756 N N . ASP A 1 91 ? 20.495 -4.397 10.439 1.00 92.94 91 ASP A N 1
ATOM 757 C CA . ASP A 1 91 ? 21.027 -4.794 9.142 1.00 92.94 91 ASP A CA 1
ATOM 758 C C . ASP A 1 91 ? 22.168 -3.883 8.675 1.00 92.94 91 ASP A C 1
ATOM 760 O O . ASP A 1 91 ? 23.293 -4.334 8.458 1.00 92.94 91 ASP A O 1
ATOM 764 N N . ARG A 1 92 ? 21.936 -2.564 8.690 1.00 93.69 92 ARG A N 1
ATOM 765 C CA . ARG A 1 92 ? 22.933 -1.534 8.362 1.00 93.69 92 ARG A CA 1
ATOM 766 C C . ARG A 1 92 ? 24.208 -1.651 9.205 1.00 93.69 92 ARG A C 1
ATOM 768 O O . ARG A 1 92 ? 25.309 -1.317 8.754 1.00 93.69 92 ARG A O 1
ATOM 775 N N . LEU A 1 93 ? 24.087 -2.100 10.457 1.00 93.69 93 LEU A N 1
ATOM 776 C CA . LEU A 1 93 ? 25.217 -2.338 11.360 1.00 93.69 93 LEU A CA 1
ATOM 777 C C . LEU A 1 93 ? 25.954 -3.664 11.081 1.00 93.69 93 LEU A C 1
ATOM 779 O O . LEU A 1 93 ? 27.046 -3.877 11.623 1.00 93.69 93 LEU A O 1
ATOM 783 N N . GLY A 1 94 ? 25.433 -4.522 10.203 1.00 91.75 94 GLY A N 1
ATOM 784 C CA . GLY A 1 94 ? 25.984 -5.834 9.861 1.00 91.75 94 GLY A CA 1
ATOM 785 C C . GLY A 1 94 ? 25.895 -6.814 11.029 1.00 91.75 94 GLY A C 1
ATOM 786 O O . GLY A 1 94 ? 26.841 -7.555 11.293 1.00 91.75 94 GLY A O 1
ATOM 787 N N . LEU A 1 95 ? 24.808 -6.744 11.803 1.00 90.69 95 LEU A N 1
ATOM 788 C CA . LEU A 1 95 ? 24.610 -7.566 13.000 1.00 90.69 95 LEU A CA 1
ATOM 789 C C . LEU A 1 95 ? 23.727 -8.799 12.749 1.00 90.69 95 LEU A C 1
ATOM 791 O O . LEU A 1 95 ? 23.504 -9.568 13.685 1.00 90.69 95 LEU A O 1
ATOM 795 N N . GLY A 1 96 ? 23.292 -9.037 11.506 1.00 86.62 96 GLY A N 1
ATOM 796 C CA . GLY A 1 96 ? 22.461 -10.182 11.118 1.00 86.62 96 GLY A CA 1
ATOM 797 C C . GLY A 1 96 ? 23.040 -11.523 11.576 1.00 86.62 96 GLY A C 1
ATOM 798 O O . GLY A 1 96 ? 22.366 -12.281 12.277 1.00 86.62 96 GLY A O 1
ATOM 799 N N . SER A 1 97 ? 24.328 -11.781 11.320 1.00 86.69 97 SER A N 1
ATOM 800 C CA . SER A 1 97 ? 24.979 -13.036 11.735 1.00 86.69 97 SER A CA 1
ATOM 801 C C . SER A 1 97 ? 25.015 -13.269 13.253 1.00 86.69 97 SER A C 1
ATOM 803 O O . SER A 1 97 ? 25.183 -14.406 13.695 1.00 86.69 97 SER A O 1
ATOM 805 N N . SER A 1 98 ? 24.885 -12.209 14.064 1.00 87.06 98 SER A N 1
ATOM 806 C CA . SER A 1 98 ? 24.795 -12.328 15.530 1.00 87.06 98 SER A CA 1
ATOM 807 C C . SER A 1 98 ? 23.425 -12.841 15.975 1.00 87.06 98 SER A C 1
ATOM 809 O O . SER A 1 98 ? 23.324 -13.495 17.010 1.00 87.06 98 SER A O 1
ATOM 811 N N . PHE A 1 99 ? 22.380 -12.561 15.191 1.00 85.38 99 PHE A N 1
ATOM 812 C CA . PHE A 1 99 ? 21.037 -13.081 15.415 1.00 85.38 99 PHE A CA 1
ATOM 813 C C . PHE A 1 99 ? 20.911 -14.524 14.907 1.00 85.38 99 PHE A C 1
ATOM 815 O O . PHE A 1 99 ? 20.480 -15.411 15.650 1.00 85.38 99 PHE A O 1
ATOM 822 N N . MET A 1 100 ? 21.339 -14.780 13.664 1.00 84.69 100 MET A N 1
ATOM 823 C CA . MET A 1 100 ? 21.375 -16.121 13.072 1.00 84.69 100 MET A CA 1
ATOM 824 C C . MET A 1 100 ? 22.616 -16.321 12.189 1.00 84.69 100 MET A C 1
ATOM 826 O O . MET A 1 100 ? 22.835 -15.522 11.285 1.00 84.69 100 MET A O 1
ATOM 830 N N . PRO A 1 101 ? 23.376 -17.426 12.342 1.00 84.69 101 PRO A N 1
ATOM 831 C CA . PRO A 1 101 ? 24.631 -17.640 11.608 1.00 84.69 101 PRO A CA 1
ATOM 832 C C . PRO A 1 101 ? 24.527 -17.655 10.075 1.00 84.69 101 PRO A C 1
ATOM 834 O O . PRO A 1 101 ? 25.532 -17.441 9.406 1.00 84.69 101 PRO A O 1
ATOM 837 N N . ASN A 1 102 ? 23.344 -17.948 9.525 1.00 84.81 102 ASN A N 1
ATOM 838 C CA . ASN A 1 102 ? 23.116 -18.045 8.078 1.00 84.81 102 ASN A CA 1
ATOM 839 C C . ASN A 1 102 ? 22.730 -16.709 7.426 1.00 84.81 102 ASN A C 1
ATOM 841 O O . ASN A 1 102 ? 22.570 -16.670 6.207 1.00 84.81 102 ASN A O 1
ATOM 845 N N . LEU A 1 103 ? 22.545 -15.651 8.219 1.00 87.94 103 LEU A N 1
ATOM 846 C CA . LEU A 1 103 ? 22.262 -14.322 7.696 1.00 87.94 103 LEU A CA 1
ATOM 847 C C . LEU A 1 103 ? 23.536 -13.660 7.176 1.00 87.94 103 LEU A C 1
ATOM 849 O O . LEU A 1 103 ? 24.637 -13.898 7.684 1.00 87.94 103 LEU A O 1
ATOM 853 N N . SER A 1 104 ? 23.364 -12.804 6.178 1.00 87.19 104 SER A N 1
ATOM 854 C CA . SER A 1 104 ? 24.410 -11.905 5.722 1.00 87.19 104 SER A CA 1
ATOM 855 C C . SER A 1 104 ? 24.705 -10.835 6.788 1.00 87.19 104 SER A C 1
ATOM 857 O O . SER A 1 104 ? 23.874 -10.484 7.628 1.00 87.19 104 SER A O 1
ATOM 859 N N . SER A 1 105 ? 25.961 -10.392 6.794 1.00 88.94 105 SER A N 1
ATOM 860 C CA . SER A 1 105 ? 26.473 -9.278 7.605 1.00 88.94 105 SER A CA 1
ATOM 861 C C . SER A 1 105 ? 27.272 -8.301 6.735 1.00 88.94 105 SER A C 1
ATOM 863 O O . SER A 1 105 ? 28.057 -7.500 7.253 1.00 88.94 105 SER A O 1
ATOM 865 N N . ASP A 1 106 ? 27.133 -8.408 5.408 1.00 89.75 106 ASP A N 1
ATOM 866 C CA . ASP A 1 106 ? 27.759 -7.490 4.467 1.00 89.75 106 ASP A CA 1
ATOM 867 C C . ASP A 1 106 ? 26.940 -6.203 4.409 1.00 89.75 106 ASP A C 1
ATOM 869 O O . ASP A 1 106 ? 25.804 -6.185 3.968 1.00 89.75 106 ASP A O 1
ATOM 873 N N . ARG A 1 107 ? 27.539 -5.096 4.842 1.00 90.81 107 ARG A N 1
ATOM 874 C CA . ARG A 1 107 ? 26.865 -3.791 4.904 1.00 90.81 107 ARG A CA 1
ATOM 875 C C . ARG A 1 107 ? 26.737 -3.105 3.546 1.00 90.81 107 ARG A C 1
ATOM 877 O O . ARG A 1 107 ? 26.237 -1.987 3.481 1.00 90.81 107 ARG A O 1
ATOM 884 N N . SER A 1 108 ? 27.336 -3.678 2.506 1.00 89.62 108 SER A N 1
ATOM 885 C CA . SER A 1 108 ? 27.380 -3.099 1.163 1.00 89.62 108 SER A CA 1
ATOM 886 C C . SER A 1 108 ? 26.444 -3.788 0.177 1.00 89.62 108 SER A C 1
ATOM 888 O O . SER A 1 108 ? 26.370 -3.360 -0.975 1.00 89.62 108 SER A O 1
ATOM 890 N N . ILE A 1 109 ? 25.763 -4.848 0.614 1.00 88.06 109 ILE A N 1
ATOM 891 C CA . ILE A 1 109 ? 24.914 -5.688 -0.220 1.00 88.06 109 ILE A CA 1
ATOM 892 C C . ILE A 1 109 ? 23.597 -5.900 0.517 1.00 88.06 109 ILE A C 1
ATOM 894 O O . ILE A 1 109 ? 23.610 -6.441 1.614 1.00 88.06 109 ILE A O 1
ATOM 898 N N . ASP A 1 110 ? 22.493 -5.532 -0.130 1.00 88.38 110 ASP A N 1
ATOM 899 C CA . ASP A 1 110 ? 21.141 -5.871 0.309 1.00 88.38 110 ASP A CA 1
ATOM 900 C C . ASP A 1 110 ? 20.642 -7.087 -0.491 1.00 88.38 110 ASP A C 1
ATOM 902 O O . ASP A 1 110 ? 20.731 -7.132 -1.722 1.00 88.38 110 ASP A O 1
ATOM 906 N N . SER A 1 111 ? 20.145 -8.106 0.202 1.00 87.88 111 SER A N 1
ATOM 907 C CA . SER A 1 111 ? 19.755 -9.401 -0.356 1.00 87.88 111 SER A CA 1
ATOM 908 C C . SER A 1 111 ? 18.692 -10.084 0.507 1.00 87.88 111 SER A C 1
ATOM 910 O O . SER A 1 111 ? 18.500 -9.753 1.674 1.00 87.88 111 SER A O 1
ATOM 912 N N . HIS A 1 112 ? 18.047 -11.141 0.000 1.00 87.00 112 HIS A N 1
ATOM 913 C CA . HIS A 1 112 ? 17.092 -11.893 0.826 1.00 87.00 112 HIS A CA 1
ATOM 914 C C . HIS A 1 112 ? 17.744 -12.722 1.946 1.00 87.00 112 HIS A C 1
ATOM 916 O O . HIS A 1 112 ? 17.043 -13.416 2.676 1.00 87.00 112 HIS A O 1
ATOM 922 N N . LYS A 1 113 ? 19.076 -12.682 2.084 1.00 87.81 113 LYS A N 1
ATOM 923 C CA . LYS A 1 113 ? 19.817 -13.306 3.191 1.00 87.81 113 LYS A CA 1
ATOM 924 C C . LYS A 1 113 ? 20.040 -12.360 4.365 1.00 87.81 113 LYS A C 1
ATOM 926 O O . LYS A 1 113 ? 20.620 -12.780 5.364 1.00 87.81 113 LYS A O 1
ATOM 931 N N . ASP A 1 114 ? 19.627 -11.111 4.246 1.00 89.94 114 ASP A N 1
ATOM 932 C CA . ASP A 1 114 ? 19.753 -10.111 5.294 1.00 89.94 114 ASP A CA 1
ATOM 933 C C . ASP A 1 114 ? 18.601 -10.205 6.298 1.00 89.94 114 ASP A C 1
ATOM 935 O O . ASP A 1 114 ? 17.576 -10.851 6.061 1.00 89.94 114 ASP A O 1
ATOM 939 N N . ILE A 1 115 ? 18.777 -9.596 7.473 1.00 91.19 115 ILE A N 1
ATOM 940 C CA . ILE A 1 115 ? 17.826 -9.766 8.585 1.00 91.19 115 ILE A CA 1
ATOM 941 C C . ILE A 1 115 ? 16.444 -9.174 8.268 1.00 91.19 115 ILE A C 1
ATOM 943 O O . ILE A 1 115 ? 15.436 -9.676 8.763 1.00 91.19 115 ILE A O 1
ATOM 947 N N . TRP A 1 116 ? 16.381 -8.139 7.426 1.00 91.69 116 TRP A N 1
ATOM 948 C CA . TRP A 1 116 ? 15.127 -7.495 7.031 1.00 91.69 116 TRP A CA 1
ATOM 949 C C . TRP A 1 116 ? 14.232 -8.396 6.176 1.00 91.69 116 TRP A C 1
ATOM 951 O O . TRP A 1 116 ? 13.014 -8.241 6.209 1.00 91.69 116 TRP A O 1
ATOM 961 N N . ALA A 1 117 ? 14.817 -9.346 5.442 1.00 90.81 117 ALA A N 1
ATOM 962 C CA . ALA A 1 117 ? 14.100 -10.214 4.512 1.00 90.81 117 ALA A CA 1
ATOM 963 C C . ALA A 1 117 ? 13.450 -11.434 5.186 1.00 90.81 117 ALA A C 1
ATOM 965 O O . ALA A 1 117 ? 12.797 -12.237 4.518 1.00 90.81 117 ALA A O 1
ATOM 966 N N . LEU A 1 118 ? 13.632 -11.592 6.500 1.00 88.38 118 LEU A N 1
ATOM 967 C CA . LEU A 1 118 ? 13.038 -12.680 7.268 1.00 88.38 118 LEU A CA 1
ATOM 968 C C . LEU A 1 118 ? 11.515 -12.553 7.354 1.00 88.38 118 LEU A C 1
ATOM 970 O O . LEU A 1 118 ? 10.985 -11.492 7.682 1.00 88.38 118 LEU A O 1
ATOM 974 N N . ASP A 1 119 ? 10.810 -13.674 7.176 1.00 86.75 119 ASP A N 1
ATOM 975 C CA . ASP A 1 119 ? 9.395 -13.773 7.558 1.00 86.75 119 ASP A CA 1
ATOM 976 C C . ASP A 1 119 ? 9.298 -13.873 9.086 1.00 86.75 119 ASP A C 1
ATOM 978 O O . ASP A 1 119 ? 9.395 -14.955 9.675 1.00 86.75 119 ASP A O 1
ATOM 982 N N . LEU A 1 120 ? 9.181 -12.713 9.735 1.00 86.56 120 LEU A N 1
ATOM 983 C CA . LEU A 1 120 ? 9.004 -12.614 11.178 1.00 86.56 120 LEU A CA 1
ATOM 984 C C . LEU A 1 120 ? 7.621 -13.156 11.582 1.00 86.56 120 LEU A C 1
ATOM 986 O O . LEU A 1 120 ? 6.620 -12.876 10.906 1.00 86.56 120 LEU A O 1
ATOM 990 N N . PRO A 1 121 ? 7.532 -13.919 12.689 1.00 87.75 121 PRO A N 1
ATOM 991 C CA . PRO A 1 121 ? 6.249 -14.333 13.226 1.00 87.75 121 PRO A CA 1
ATOM 992 C C . PRO A 1 121 ? 5.440 -13.114 13.668 1.00 87.75 121 PRO A C 1
ATOM 994 O O . PRO A 1 121 ? 5.952 -12.010 13.855 1.00 87.75 121 PRO A O 1
ATOM 997 N N . GLU A 1 122 ? 4.148 -13.339 13.850 1.00 90.06 122 GLU A N 1
ATOM 998 C CA . GLU A 1 122 ? 3.287 -12.368 14.503 1.00 90.06 122 GLU A CA 1
ATOM 999 C C . GLU A 1 122 ? 3.746 -12.172 15.959 1.00 90.06 122 GLU A C 1
ATOM 1001 O O . GLU A 1 122 ? 3.998 -13.140 16.677 1.00 90.06 122 GLU A O 1
ATOM 1006 N N . MET A 1 123 ? 3.919 -10.913 16.358 1.00 88.31 123 MET A N 1
ATOM 1007 C CA . MET A 1 123 ? 4.394 -10.516 17.679 1.00 88.31 123 MET A CA 1
ATOM 1008 C C . MET A 1 123 ? 3.234 -9.947 18.489 1.00 88.31 123 MET A C 1
ATOM 1010 O O . MET A 1 123 ? 2.569 -9.005 18.048 1.00 88.31 123 MET A O 1
ATOM 1014 N N . ASP A 1 124 ? 3.025 -10.476 19.690 1.00 89.75 124 ASP A N 1
ATOM 1015 C CA . ASP A 1 124 ? 2.023 -9.959 20.617 1.00 89.75 124 ASP A CA 1
ATOM 1016 C C . ASP A 1 124 ? 2.515 -8.659 21.265 1.00 89.75 124 ASP A C 1
ATOM 1018 O O . ASP A 1 124 ? 3.562 -8.613 21.910 1.00 89.75 124 ASP A O 1
ATOM 1022 N N . LEU A 1 125 ? 1.747 -7.582 21.104 1.00 87.06 125 LEU A N 1
ATOM 1023 C CA . LEU A 1 125 ? 1.994 -6.290 21.737 1.00 87.06 125 LEU A CA 1
ATOM 1024 C C . LEU A 1 125 ? 0.800 -5.891 22.620 1.00 87.06 125 LEU A C 1
ATOM 1026 O O . LEU A 1 125 ? -0.327 -6.367 22.446 1.00 87.06 125 LEU A O 1
ATOM 1030 N N . PRO A 1 126 ? 0.986 -4.965 23.577 1.00 83.31 126 PRO A N 1
ATOM 1031 C CA . PRO A 1 126 ? -0.135 -4.424 24.330 1.00 83.31 126 PRO A CA 1
ATOM 1032 C C . PRO A 1 126 ? -1.182 -3.793 23.398 1.00 83.31 126 PRO A C 1
ATOM 1034 O O . PRO A 1 126 ? -0.960 -2.743 22.800 1.00 83.31 126 PRO A O 1
ATOM 1037 N N . GLY A 1 127 ? -2.357 -4.419 23.309 1.00 82.81 127 GLY A N 1
ATOM 1038 C CA . GLY A 1 127 ? -3.484 -3.925 22.516 1.00 82.81 127 GLY A CA 1
ATOM 1039 C C . GLY A 1 127 ? -3.749 -4.668 21.206 1.00 82.81 127 GLY A C 1
ATOM 1040 O O . GLY A 1 127 ? -4.772 -4.376 20.584 1.00 82.81 127 GLY A O 1
ATOM 1041 N N . GLY A 1 128 ? -2.906 -5.629 20.819 1.00 88.56 128 GLY A N 1
ATOM 1042 C CA . GLY A 1 128 ? -3.095 -6.470 19.637 1.00 88.56 128 GLY A CA 1
ATOM 1043 C C . GLY A 1 128 ? -1.786 -7.089 19.158 1.00 88.56 128 GLY A C 1
ATOM 1044 O O . GLY A 1 128 ? -0.744 -6.907 19.775 1.00 88.56 128 GLY A O 1
ATOM 1045 N N . ALA A 1 129 ? -1.835 -7.797 18.041 1.00 91.12 129 ALA A N 1
ATOM 1046 C CA . ALA A 1 129 ? -0.659 -8.422 17.462 1.00 91.12 129 ALA A CA 1
ATOM 1047 C C . ALA A 1 129 ? -0.203 -7.675 16.201 1.00 91.12 129 ALA A C 1
ATOM 1049 O O . ALA A 1 129 ? -0.999 -7.010 15.530 1.00 91.12 129 ALA A O 1
ATOM 1050 N N . VAL A 1 130 ? 1.095 -7.739 15.910 1.00 93.19 130 VAL A N 1
ATOM 1051 C CA . VAL A 1 130 ? 1.711 -7.086 14.753 1.00 93.19 130 VAL A CA 1
ATOM 1052 C C . VAL A 1 130 ? 2.544 -8.103 13.989 1.00 93.19 130 VAL A C 1
ATOM 1054 O O . VAL A 1 130 ? 3.417 -8.756 14.554 1.00 93.19 130 VAL A O 1
ATOM 1057 N N . LYS A 1 131 ? 2.312 -8.191 12.678 1.00 92.62 131 LYS A N 1
ATOM 1058 C CA . LYS A 1 131 ? 3.185 -8.901 11.744 1.00 92.62 131 LYS A CA 1
ATOM 1059 C C . LYS A 1 131 ? 3.919 -7.888 10.872 1.00 92.62 131 LYS A C 1
ATOM 1061 O O . LYS A 1 131 ? 3.291 -7.014 10.277 1.00 92.62 131 LYS A O 1
ATOM 1066 N N . ILE A 1 132 ? 5.239 -8.016 10.795 1.00 92.69 132 ILE A N 1
ATOM 1067 C CA . ILE A 1 132 ? 6.106 -7.127 10.018 1.00 92.69 132 ILE A CA 1
ATOM 1068 C C . ILE A 1 132 ? 6.645 -7.906 8.824 1.00 92.69 132 ILE A C 1
ATOM 1070 O O . ILE A 1 132 ? 7.128 -9.025 8.975 1.00 92.69 132 ILE A O 1
ATOM 1074 N N . LYS A 1 133 ? 6.572 -7.294 7.643 1.00 92.00 133 LYS A N 1
ATOM 1075 C CA . LYS A 1 133 ? 7.214 -7.772 6.421 1.00 92.00 133 LYS A CA 1
ATOM 1076 C C . LYS A 1 133 ? 7.890 -6.584 5.753 1.00 92.00 133 LYS A C 1
ATOM 1078 O O . LYS A 1 133 ? 7.256 -5.542 5.595 1.00 92.00 133 LYS A O 1
ATOM 1083 N N . ILE A 1 134 ? 9.158 -6.737 5.390 1.00 92.44 134 ILE A N 1
ATOM 1084 C CA . ILE A 1 134 ? 9.928 -5.719 4.677 1.00 92.44 134 ILE A CA 1
ATOM 1085 C C . ILE A 1 134 ? 10.247 -6.275 3.292 1.00 92.44 134 ILE A C 1
ATOM 1087 O O . ILE A 1 134 ? 10.656 -7.426 3.154 1.00 92.44 134 ILE A O 1
ATOM 1091 N N . GLU A 1 135 ? 10.019 -5.464 2.267 1.00 89.31 135 GLU A N 1
ATOM 1092 C CA . GLU A 1 135 ? 10.298 -5.798 0.873 1.00 89.31 135 GLU A CA 1
ATOM 1093 C C . GLU A 1 135 ? 11.127 -4.673 0.255 1.00 89.31 135 GLU A C 1
ATOM 1095 O O . GLU A 1 135 ? 10.873 -3.496 0.518 1.00 89.31 135 GLU A O 1
ATOM 1100 N N . ASP A 1 136 ? 12.114 -5.029 -0.567 1.00 88.88 136 ASP A N 1
ATOM 1101 C CA . ASP A 1 136 ? 12.888 -4.048 -1.322 1.00 88.88 136 ASP A CA 1
ATOM 1102 C C . ASP A 1 136 ? 12.109 -3.609 -2.568 1.00 88.88 136 ASP A C 1
ATOM 1104 O O . ASP A 1 136 ? 11.898 -4.390 -3.498 1.00 88.88 136 ASP A O 1
ATOM 1108 N N . GLU A 1 137 ? 11.702 -2.342 -2.615 1.00 86.56 137 GLU A N 1
ATOM 1109 C CA . GLU A 1 137 ? 11.035 -1.760 -3.784 1.00 86.56 137 GLU A CA 1
ATOM 1110 C C . GLU A 1 137 ? 11.967 -1.655 -5.007 1.00 86.56 137 GLU A C 1
ATOM 1112 O O . GLU A 1 137 ? 11.481 -1.667 -6.139 1.00 86.56 137 GLU A O 1
ATOM 1117 N N . ASN A 1 138 ? 13.297 -1.639 -4.829 1.00 84.69 138 ASN A N 1
ATOM 1118 C CA . ASN A 1 138 ? 14.248 -1.648 -5.951 1.00 84.69 138 ASN A CA 1
ATOM 1119 C C . ASN A 1 138 ? 14.329 -3.007 -6.661 1.00 84.69 138 ASN A C 1
ATOM 1121 O O . ASN A 1 138 ? 14.877 -3.092 -7.762 1.00 84.69 138 ASN A O 1
ATOM 1125 N N . SER A 1 139 ? 13.747 -4.061 -6.078 1.00 82.44 139 SER A N 1
ATOM 1126 C CA . SER A 1 139 ? 13.567 -5.352 -6.751 1.00 82.44 139 SER A CA 1
ATOM 1127 C C . SER A 1 139 ? 12.507 -5.307 -7.865 1.00 82.44 139 SER A C 1
ATOM 1129 O O . SER A 1 139 ? 12.409 -6.239 -8.669 1.00 82.44 139 SER A O 1
ATOM 1131 N N . LYS A 1 140 ? 11.722 -4.222 -7.942 1.00 82.56 140 LYS A N 1
ATOM 1132 C CA . LYS A 1 140 ? 10.657 -4.005 -8.928 1.00 82.56 140 LYS A CA 1
ATOM 1133 C C . LYS A 1 140 ? 11.108 -3.039 -10.029 1.00 82.56 140 LYS A C 1
ATOM 1135 O O . LYS A 1 140 ? 12.103 -2.327 -9.916 1.00 82.56 140 LYS A O 1
ATOM 1140 N N . ILE A 1 141 ? 10.356 -3.001 -11.130 1.00 81.38 141 ILE A N 1
ATOM 1141 C CA . ILE A 1 141 ? 10.596 -2.036 -12.211 1.00 81.38 141 ILE A CA 1
ATOM 1142 C C . ILE A 1 141 ? 9.944 -0.705 -11.840 1.00 81.38 141 ILE A C 1
ATOM 1144 O O . ILE A 1 141 ? 8.723 -0.619 -11.718 1.00 81.38 141 ILE A O 1
ATOM 1148 N N . ASN A 1 142 ? 10.759 0.341 -11.709 1.00 85.25 142 ASN A N 1
ATOM 1149 C CA . ASN A 1 142 ? 10.267 1.701 -11.525 1.00 85.25 142 ASN A CA 1
ATOM 1150 C C . ASN A 1 142 ? 9.661 2.233 -12.836 1.00 85.25 142 ASN A C 1
ATOM 1152 O O . ASN A 1 142 ? 10.379 2.507 -13.799 1.00 85.25 142 ASN A O 1
ATOM 1156 N N . ILE A 1 143 ? 8.337 2.397 -12.853 1.00 84.81 143 ILE A N 1
ATOM 1157 C CA . ILE A 1 143 ? 7.582 2.891 -14.012 1.00 84.81 143 ILE A CA 1
ATOM 1158 C C . ILE A 1 143 ? 7.805 4.390 -14.248 1.00 84.81 143 ILE A C 1
ATOM 1160 O O . ILE A 1 143 ? 7.831 4.820 -15.397 1.00 84.81 143 ILE A O 1
ATOM 1164 N N . SER A 1 144 ? 8.070 5.178 -13.201 1.00 86.31 144 SER A N 1
ATOM 1165 C CA . SER A 1 144 ? 8.318 6.623 -13.320 1.00 86.31 144 SER A CA 1
ATOM 1166 C C . SER A 1 144 ? 9.597 6.958 -14.092 1.00 86.31 144 SER A C 1
ATOM 1168 O O . SER A 1 144 ? 9.778 8.092 -14.516 1.00 86.31 144 SER A O 1
ATOM 1170 N N . VAL A 1 145 ? 10.468 5.977 -14.360 1.00 85.25 145 VAL A N 1
ATOM 1171 C CA . VAL A 1 145 ? 11.603 6.155 -15.285 1.00 85.25 145 VAL A CA 1
ATOM 1172 C C . VAL A 1 145 ? 11.129 6.475 -16.714 1.00 85.25 145 VAL A C 1
ATOM 1174 O O . VAL A 1 145 ? 11.892 7.013 -17.513 1.00 85.25 145 VAL A O 1
ATOM 1177 N N . LEU A 1 146 ? 9.864 6.186 -17.031 1.00 84.19 146 LEU A N 1
ATOM 1178 C CA . LEU A 1 146 ? 9.231 6.521 -18.303 1.00 84.19 146 LEU A CA 1
ATOM 1179 C C . LEU A 1 146 ? 8.719 7.974 -18.383 1.00 84.19 146 LEU A C 1
ATOM 1181 O O . LEU A 1 146 ? 8.227 8.358 -19.433 1.00 84.19 146 LEU A O 1
ATOM 1185 N N . ALA A 1 147 ? 8.877 8.794 -17.337 1.00 82.25 147 ALA A N 1
ATOM 1186 C CA . ALA A 1 147 ? 8.417 10.192 -17.291 1.00 82.25 147 ALA A CA 1
ATOM 1187 C C . ALA A 1 147 ? 9.314 11.203 -18.044 1.00 82.25 147 ALA A C 1
ATOM 1189 O O . ALA A 1 147 ? 9.177 12.414 -17.880 1.00 82.25 147 ALA A O 1
ATOM 1190 N N . GLY A 1 148 ? 10.300 10.735 -18.812 1.00 76.38 148 GLY A N 1
ATOM 1191 C CA . GLY A 1 148 ? 11.262 11.591 -19.512 1.00 76.38 148 GLY A CA 1
ATOM 1192 C C . GLY A 1 148 ? 10.887 11.884 -20.969 1.00 76.38 148 GLY A C 1
ATOM 1193 O O . GLY A 1 148 ? 10.462 10.992 -21.693 1.00 76.38 148 GLY A O 1
ATOM 1194 N N . GLU A 1 149 ? 11.195 13.096 -21.441 1.00 66.50 149 GLU A N 1
ATOM 1195 C CA . GLU A 1 149 ? 10.916 13.568 -22.818 1.00 66.50 149 GLU A CA 1
ATOM 1196 C C . GLU A 1 149 ? 11.529 12.698 -23.942 1.00 66.50 149 GLU A C 1
ATOM 1198 O O . GLU A 1 149 ? 11.079 12.738 -25.082 1.00 66.50 149 GLU A O 1
ATOM 1203 N N . PHE A 1 150 ? 12.566 11.899 -23.652 1.00 72.12 150 PHE A N 1
ATOM 1204 C CA . PHE A 1 150 ? 13.274 11.066 -24.643 1.00 72.12 150 PHE A CA 1
ATOM 1205 C C . PHE A 1 150 ? 13.253 9.571 -24.301 1.00 72.12 150 PHE A C 1
ATOM 1207 O O . PHE A 1 150 ? 14.126 8.809 -24.719 1.00 72.12 150 PHE A O 1
ATOM 1214 N N . VAL A 1 151 ? 12.263 9.123 -23.529 1.00 75.19 151 VAL A N 1
ATOM 1215 C CA . VAL A 1 151 ? 12.151 7.725 -23.082 1.00 75.19 151 VAL A CA 1
ATOM 1216 C C . VAL A 1 151 ? 12.184 6.683 -24.207 1.00 75.19 151 VAL A C 1
ATOM 1218 O O . VAL A 1 151 ? 12.837 5.655 -23.990 1.00 75.19 151 VAL A O 1
ATOM 1221 N N . PRO A 1 152 ? 11.616 6.908 -25.410 1.00 73.44 152 PRO A N 1
ATOM 1222 C CA . PRO A 1 152 ? 11.730 5.955 -26.520 1.00 73.44 152 PRO A CA 1
ATOM 1223 C C . PRO A 1 152 ? 13.170 5.660 -26.957 1.00 73.44 152 PRO A C 1
ATOM 1225 O O . PRO A 1 152 ? 13.440 4.599 -27.519 1.00 73.44 152 PRO A O 1
ATOM 1228 N N . GLU A 1 153 ? 14.106 6.575 -26.692 1.00 78.56 153 GLU A N 1
ATOM 1229 C CA . GLU A 1 153 ? 15.531 6.418 -27.006 1.00 78.56 153 GLU A CA 1
ATOM 1230 C C . GLU A 1 153 ? 16.311 5.719 -25.879 1.00 78.56 153 GLU A C 1
ATOM 1232 O O . GLU A 1 153 ? 17.500 5.418 -26.018 1.00 78.56 153 GLU A O 1
ATOM 1237 N N . THR A 1 154 ? 15.649 5.423 -24.758 1.00 82.56 154 THR A N 1
ATOM 1238 C CA . THR A 1 154 ? 16.259 4.774 -23.597 1.00 82.56 154 THR A CA 1
ATOM 1239 C C . THR A 1 154 ? 16.037 3.256 -23.600 1.00 82.56 154 THR A C 1
ATOM 1241 O O . THR A 1 154 ? 15.045 2.754 -24.138 1.00 82.56 154 THR A O 1
ATOM 1244 N N . PRO A 1 155 ? 16.903 2.477 -22.923 1.00 85.06 155 PRO A N 1
ATOM 1245 C CA . PRO A 1 155 ? 16.668 1.047 -22.726 1.00 85.06 155 PRO A CA 1
ATOM 1246 C C . PRO A 1 155 ? 15.369 0.732 -21.970 1.00 85.06 155 PRO A C 1
ATOM 1248 O O . PRO A 1 155 ? 14.854 -0.379 -22.109 1.00 85.06 155 PRO A O 1
ATOM 1251 N N . TYR A 1 156 ? 14.850 1.680 -21.180 1.00 84.62 156 TYR A N 1
ATOM 1252 C CA . TYR A 1 156 ? 13.685 1.488 -20.317 1.00 84.62 156 TYR A CA 1
ATOM 1253 C C . TYR A 1 156 ? 12.420 1.199 -21.114 1.00 84.62 156 TYR A C 1
ATOM 1255 O O . TYR A 1 156 ? 11.695 0.276 -20.753 1.00 84.62 156 TYR A O 1
ATOM 1263 N N . TYR A 1 157 ? 12.224 1.863 -22.257 1.00 87.00 157 TYR A N 1
ATOM 1264 C CA . TYR A 1 157 ? 11.109 1.560 -23.154 1.00 87.00 157 TYR A CA 1
ATOM 1265 C C . TYR A 1 157 ? 11.101 0.082 -23.565 1.00 87.00 157 TYR A C 1
ATOM 1267 O O . TYR A 1 157 ? 10.132 -0.646 -23.341 1.00 87.00 157 TYR A O 1
ATOM 1275 N N . GLY A 1 158 ? 12.237 -0.407 -24.069 1.00 87.81 158 GLY A N 1
ATOM 1276 C CA . GLY A 1 158 ? 12.370 -1.800 -24.488 1.00 87.81 158 GLY A CA 1
ATOM 1277 C C . GLY A 1 158 ? 12.294 -2.802 -23.330 1.00 87.81 158 GLY A C 1
ATOM 1278 O O . GLY A 1 158 ? 11.837 -3.927 -23.532 1.00 87.81 158 GLY A O 1
ATOM 1279 N N . ILE A 1 159 ? 12.745 -2.437 -22.124 1.00 86.81 159 ILE A N 1
ATOM 1280 C CA . ILE A 1 159 ? 12.607 -3.277 -20.922 1.00 86.81 159 ILE A CA 1
ATOM 1281 C C . ILE A 1 159 ? 11.128 -3.427 -20.559 1.00 86.81 159 ILE A C 1
ATOM 1283 O O . ILE A 1 159 ? 10.665 -4.557 -20.399 1.00 86.81 159 ILE A O 1
ATOM 1287 N N . THR A 1 160 ? 10.380 -2.325 -20.507 1.00 87.81 160 THR A N 1
ATOM 1288 C CA . THR A 1 160 ? 8.951 -2.336 -20.172 1.00 87.81 160 THR A CA 1
ATOM 1289 C C . THR A 1 160 ? 8.140 -3.087 -21.226 1.00 87.81 160 THR A C 1
ATOM 1291 O O . THR A 1 160 ? 7.326 -3.936 -20.875 1.00 87.81 160 THR A O 1
ATOM 1294 N N . GLN A 1 161 ? 8.423 -2.896 -22.519 1.00 89.38 161 GLN A N 1
ATOM 1295 C CA . GLN A 1 161 ? 7.784 -3.680 -23.587 1.00 89.38 161 GLN A CA 1
ATOM 1296 C C . GLN A 1 161 ? 8.029 -5.183 -23.440 1.00 89.38 161 GLN A C 1
ATOM 1298 O O . GLN A 1 161 ? 7.105 -5.979 -23.609 1.00 89.38 161 GLN A O 1
ATOM 1303 N N . ARG A 1 162 ? 9.257 -5.593 -23.095 1.00 87.69 162 ARG A N 1
ATOM 1304 C CA . ARG A 1 162 ? 9.572 -7.009 -22.854 1.00 87.69 162 ARG A CA 1
ATOM 1305 C C . ARG A 1 162 ? 8.862 -7.561 -21.623 1.00 87.69 162 ARG A C 1
ATOM 1307 O O . ARG A 1 162 ? 8.447 -8.713 -21.664 1.00 87.69 162 ARG A O 1
ATOM 1314 N N . LEU A 1 163 ? 8.714 -6.767 -20.563 1.00 84.88 163 LEU A N 1
ATOM 1315 C CA . LEU A 1 163 ? 7.961 -7.158 -19.373 1.00 84.88 163 LEU A CA 1
ATOM 1316 C C . LEU A 1 163 ? 6.486 -7.396 -19.718 1.00 84.88 163 LEU A C 1
ATOM 1318 O O . LEU A 1 163 ? 5.983 -8.499 -19.525 1.00 84.88 163 LEU A O 1
ATOM 1322 N N . ILE A 1 164 ? 5.825 -6.382 -20.283 1.00 86.62 164 ILE A N 1
ATOM 1323 C CA . ILE A 1 164 ? 4.402 -6.423 -20.642 1.00 86.62 164 ILE A CA 1
ATOM 1324 C C . ILE A 1 164 ? 4.130 -7.539 -21.658 1.00 86.62 164 ILE A C 1
ATOM 1326 O O . ILE A 1 164 ? 3.236 -8.363 -21.458 1.00 86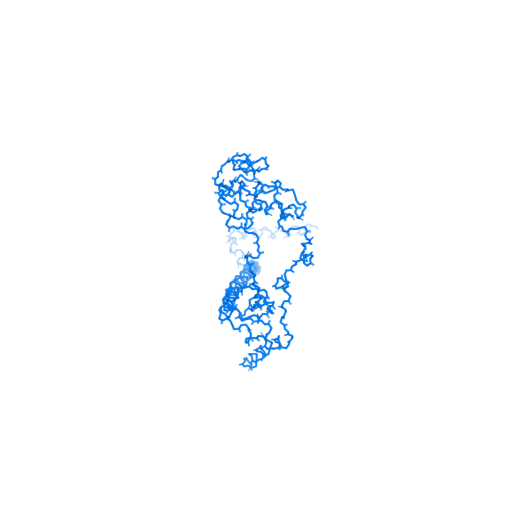.62 164 ILE A O 1
ATOM 1330 N N . GLY A 1 165 ? 4.954 -7.643 -22.704 1.00 87.06 165 GLY A N 1
ATOM 1331 C CA . GLY A 1 165 ? 4.852 -8.721 -23.687 1.00 87.06 165 GLY A CA 1
ATOM 1332 C C . GLY A 1 165 ? 5.146 -10.104 -23.094 1.00 87.06 165 GLY A C 1
ATOM 1333 O O . GLY A 1 165 ? 4.487 -11.080 -23.446 1.00 87.06 165 GLY A O 1
ATOM 1334 N N . GLY A 1 166 ? 6.090 -10.201 -22.153 1.00 82.62 166 GLY A N 1
ATOM 1335 C CA . GLY A 1 166 ? 6.414 -11.433 -21.430 1.00 82.62 166 GLY A CA 1
ATOM 1336 C C . GLY A 1 166 ? 5.281 -11.925 -20.525 1.00 82.62 166 GLY A C 1
ATOM 1337 O O . GLY A 1 166 ? 5.132 -13.130 -20.338 1.00 82.62 166 GLY A O 1
ATOM 1338 N N . MET A 1 167 ? 4.445 -11.012 -20.026 1.00 80.00 167 MET A N 1
ATOM 1339 C CA . MET A 1 167 ? 3.207 -11.330 -19.303 1.00 80.00 167 MET A CA 1
ATOM 1340 C C . MET A 1 167 ? 2.057 -11.755 -20.235 1.00 80.00 167 MET A C 1
ATOM 1342 O O . MET A 1 167 ? 1.010 -12.183 -19.757 1.00 80.00 167 MET A O 1
ATOM 1346 N N . GLY A 1 168 ? 2.239 -11.669 -21.558 1.00 83.56 168 GLY A N 1
ATOM 1347 C CA . GLY A 1 168 ? 1.212 -11.984 -22.553 1.00 83.56 168 GLY A CA 1
ATOM 1348 C C . GLY A 1 168 ? 0.248 -10.832 -22.846 1.00 83.56 168 GLY A C 1
ATOM 1349 O O . GLY A 1 168 ? -0.765 -11.046 -23.514 1.00 83.56 168 GLY A O 1
ATOM 1350 N N . PHE A 1 169 ? 0.548 -9.621 -22.370 1.00 86.00 169 PHE A N 1
ATOM 1351 C CA . PHE A 1 169 ? -0.238 -8.426 -22.658 1.00 86.00 169 PHE A CA 1
ATOM 1352 C C . PHE A 1 169 ? 0.219 -7.748 -23.952 1.00 86.00 169 PHE A C 1
ATOM 1354 O O . PHE A 1 169 ? 1.327 -7.966 -24.448 1.00 86.00 169 PHE A O 1
ATOM 1361 N N . ASN A 1 170 ? -0.655 -6.909 -24.508 1.00 88.56 170 ASN A N 1
ATOM 1362 C CA . ASN A 1 170 ? -0.312 -6.109 -25.674 1.00 88.56 170 ASN A CA 1
ATOM 1363 C C . ASN A 1 170 ? 0.714 -5.029 -25.287 1.00 88.56 170 ASN A C 1
ATOM 1365 O O . ASN A 1 170 ? 0.509 -4.295 -24.321 1.00 88.56 170 ASN A O 1
ATOM 1369 N N . ILE A 1 171 ? 1.801 -4.923 -26.055 1.00 89.75 171 ILE A N 1
ATOM 1370 C CA . ILE A 1 171 ? 2.862 -3.930 -25.847 1.00 89.75 171 ILE A CA 1
ATOM 1371 C C . ILE A 1 171 ? 2.377 -2.487 -26.034 1.00 89.75 171 ILE A C 1
ATOM 1373 O O . ILE A 1 171 ? 2.996 -1.583 -25.486 1.00 89.75 171 ILE A O 1
ATOM 1377 N N . ASP A 1 172 ? 1.248 -2.284 -26.718 1.00 90.25 172 ASP A N 1
ATOM 1378 C CA . ASP A 1 172 ? 0.558 -0.994 -26.861 1.00 90.25 172 ASP A CA 1
ATOM 1379 C C . ASP A 1 172 ? 0.214 -0.348 -25.502 1.00 90.25 172 ASP A C 1
ATOM 1381 O O . ASP A 1 172 ? 0.039 0.866 -25.404 1.00 90.25 172 ASP A O 1
ATOM 1385 N N . LEU A 1 173 ? 0.139 -1.151 -24.431 1.00 91.75 173 LEU A N 1
ATOM 1386 C CA . LEU A 1 173 ? -0.030 -0.668 -23.059 1.00 91.75 173 LEU A CA 1
ATOM 1387 C C . LEU A 1 173 ? 1.118 0.255 -22.627 1.00 91.75 173 LEU A C 1
ATOM 1389 O O . LEU A 1 173 ? 0.901 1.178 -21.851 1.00 91.75 173 LEU A O 1
ATOM 1393 N N . VAL A 1 174 ? 2.335 0.009 -23.123 1.00 91.81 174 VAL A N 1
ATOM 1394 C CA . VAL A 1 174 ? 3.516 0.800 -22.759 1.00 91.81 174 VAL A CA 1
ATOM 1395 C C . VAL A 1 174 ? 3.383 2.232 -23.259 1.00 91.81 174 VAL A C 1
ATOM 1397 O O . VAL A 1 174 ? 3.690 3.147 -22.508 1.00 91.81 174 VAL A O 1
ATOM 1400 N N . ASP A 1 175 ? 2.857 2.426 -24.468 1.00 92.31 175 ASP A N 1
ATOM 1401 C CA . ASP A 1 175 ? 2.585 3.759 -25.012 1.00 92.31 175 ASP A CA 1
ATOM 1402 C C . ASP A 1 175 ? 1.561 4.509 -24.136 1.00 92.31 175 ASP A C 1
ATOM 1404 O O . ASP A 1 175 ? 1.737 5.683 -23.854 1.00 92.31 175 ASP A O 1
ATOM 1408 N N . CYS A 1 176 ? 0.526 3.826 -23.624 1.00 94.06 176 CYS A N 1
ATOM 1409 C CA . CYS A 1 176 ? -0.445 4.448 -22.709 1.00 94.06 176 CYS A CA 1
ATOM 1410 C C . CYS A 1 176 ? 0.176 4.850 -21.364 1.00 94.06 176 CYS A C 1
ATOM 1412 O O . CYS A 1 176 ? -0.262 5.823 -20.759 1.00 94.06 176 CYS A O 1
ATOM 1414 N N . ILE A 1 177 ? 1.147 4.073 -20.874 1.00 92.75 177 ILE A N 1
ATOM 1415 C CA . ILE A 1 177 ? 1.866 4.383 -19.636 1.00 92.75 177 ILE A CA 1
ATOM 1416 C C . ILE A 1 177 ? 2.793 5.580 -19.847 1.00 92.75 177 ILE A C 1
ATOM 1418 O O . ILE A 1 177 ? 2.899 6.385 -18.933 1.00 92.75 177 ILE A O 1
ATOM 1422 N N . ILE A 1 178 ? 3.442 5.700 -21.010 1.00 92.19 178 ILE A N 1
ATOM 1423 C CA . ILE A 1 178 ? 4.319 6.835 -21.336 1.00 92.19 178 ILE A CA 1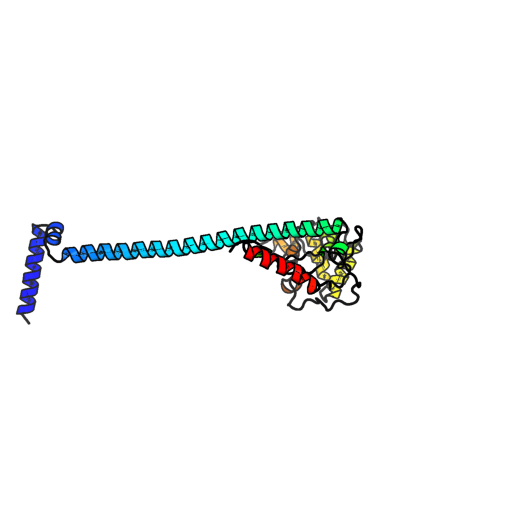
ATOM 1424 C C . ILE A 1 178 ? 3.519 8.130 -21.379 1.00 92.19 178 ILE A C 1
ATOM 1426 O O . ILE A 1 178 ? 3.815 8.990 -20.561 1.00 92.19 178 ILE A O 1
ATOM 1430 N N . ASP A 1 179 ? 2.452 8.192 -22.186 1.00 92.94 179 ASP A N 1
ATOM 1431 C CA . ASP A 1 179 ? 1.571 9.374 -22.290 1.00 92.94 179 ASP A CA 1
ATOM 1432 C C . ASP A 1 179 ? 0.908 9.753 -20.944 1.00 92.94 179 ASP A C 1
ATOM 1434 O O . ASP A 1 179 ? 0.295 10.804 -20.786 1.00 92.94 179 ASP A O 1
ATOM 1438 N N . TRP A 1 180 ? 0.935 8.865 -19.941 1.00 94.06 180 TRP A N 1
ATOM 1439 C CA . TRP A 1 180 ? 0.465 9.212 -18.599 1.00 94.06 180 TRP A CA 1
ATOM 1440 C C . TRP A 1 180 ? 1.485 10.044 -17.816 1.00 94.06 180 TRP A C 1
ATOM 1442 O O . TRP A 1 180 ? 1.093 10.855 -16.971 1.00 94.06 180 TRP A O 1
ATOM 1452 N N . VAL A 1 181 ? 2.780 9.790 -18.027 1.00 91.25 181 VAL A N 1
ATOM 1453 C CA . VAL A 1 181 ? 3.876 10.285 -17.183 1.00 91.25 181 VAL A CA 1
ATOM 1454 C C . VAL A 1 181 ? 4.806 11.271 -17.873 1.00 91.25 181 VAL A C 1
ATOM 1456 O O . VAL A 1 181 ? 5.533 11.977 -17.174 1.00 91.25 181 VAL A O 1
ATOM 1459 N N . ASP A 1 182 ? 4.856 11.309 -19.199 1.00 89.69 182 ASP A N 1
ATOM 1460 C CA . ASP A 1 182 ? 5.690 12.263 -19.915 1.00 89.69 182 ASP A CA 1
ATOM 1461 C C . ASP A 1 182 ? 5.097 13.685 -19.836 1.00 89.69 182 ASP A C 1
ATOM 1463 O O . ASP A 1 182 ? 3.910 13.884 -19.588 1.00 89.69 182 ASP A O 1
ATOM 1467 N N . PRO A 1 183 ? 5.934 14.732 -19.902 1.00 87.62 183 PRO A N 1
ATOM 1468 C CA . PRO A 1 183 ? 5.479 16.093 -19.624 1.00 87.62 183 PRO A CA 1
ATOM 1469 C C . PRO A 1 183 ? 4.788 16.774 -20.813 1.00 87.62 183 PRO A C 1
ATOM 1471 O O . PRO A 1 183 ? 4.293 17.895 -20.650 1.00 87.62 183 PRO A O 1
ATOM 1474 N N . ASP A 1 184 ? 4.819 16.172 -22.003 1.00 86.38 184 ASP A N 1
ATOM 1475 C CA . ASP A 1 184 ? 4.201 16.747 -23.194 1.00 86.38 184 ASP A CA 1
ATOM 1476 C C . ASP A 1 184 ? 2.716 16.338 -23.325 1.00 86.38 184 ASP A C 1
ATOM 1478 O O . ASP A 1 184 ? 2.117 15.913 -22.348 1.00 86.38 184 ASP A O 1
ATOM 1482 N N . ASP A 1 185 ? 2.067 16.681 -24.440 1.00 85.56 185 ASP A N 1
ATOM 1483 C CA . ASP A 1 185 ? 0.662 16.303 -24.735 1.00 85.56 185 ASP A CA 1
ATOM 1484 C C . ASP A 1 185 ? 0.626 15.670 -26.147 1.00 85.56 185 ASP A C 1
ATOM 1486 O O . ASP A 1 185 ? -0.321 15.844 -26.925 1.00 85.56 185 ASP A O 1
ATOM 1490 N N . VAL A 1 186 ? 1.744 15.047 -26.554 1.00 88.56 186 VAL A N 1
ATOM 1491 C CA . VAL A 1 186 ? 1.967 14.435 -27.866 1.00 88.56 186 VAL A CA 1
ATOM 1492 C C . VAL A 1 186 ? 1.753 12.937 -27.751 1.00 88.56 186 VAL A C 1
ATOM 1494 O O . VAL A 1 186 ? 2.671 12.130 -27.665 1.00 88.56 186 VAL A O 1
ATOM 1497 N N . ARG A 1 187 ? 0.490 12.570 -27.924 1.00 90.56 187 ARG A N 1
ATOM 1498 C CA . ARG A 1 187 ? 0.036 11.187 -27.900 1.00 90.56 187 ARG A CA 1
ATOM 1499 C C . ARG A 1 187 ? 0.871 10.238 -28.775 1.00 90.56 187 ARG A C 1
ATOM 1501 O O . ARG A 1 187 ? 0.967 10.417 -30.000 1.00 90.56 187 ARG A O 1
ATOM 1508 N N . PHE A 1 188 ? 1.338 9.139 -28.186 1.00 89.31 188 PHE A N 1
ATOM 1509 C CA . PHE A 1 188 ? 1.920 8.018 -28.921 1.00 89.31 188 PHE A CA 1
ATOM 1510 C C . PHE A 1 188 ? 0.868 7.284 -29.782 1.00 89.31 188 PHE A C 1
ATOM 1512 O O . PHE A 1 188 ? -0.342 7.404 -29.559 1.00 89.31 188 PHE A O 1
ATOM 1519 N N . PRO A 1 189 ? 1.277 6.473 -30.784 1.00 90.50 189 PRO A N 1
ATOM 1520 C CA . PRO A 1 189 ? 0.342 5.818 -31.707 1.00 90.50 189 PRO A CA 1
ATOM 1521 C C . PRO A 1 189 ? -0.810 5.072 -31.014 1.00 90.50 189 PRO A C 1
ATOM 1523 O O . PRO A 1 189 ? -1.975 5.192 -31.425 1.00 90.50 189 PRO A O 1
ATOM 1526 N N . TYR A 1 190 ? -0.503 4.354 -29.930 1.00 91.38 190 TYR A N 1
ATOM 1527 C CA . TYR A 1 190 ? -1.488 3.601 -29.153 1.00 91.38 190 TYR A CA 1
ATOM 1528 C C . TYR A 1 190 ? -1.813 4.209 -27.788 1.00 91.38 190 TYR A C 1
ATOM 1530 O O . TYR A 1 190 ? -2.777 3.767 -27.161 1.00 91.38 190 TYR A O 1
ATOM 1538 N N . GLY A 1 191 ? -1.105 5.267 -27.391 1.00 92.12 191 GLY A N 1
ATOM 1539 C CA . GLY A 1 191 ? -1.254 5.924 -26.099 1.00 92.12 191 GLY A CA 1
ATOM 1540 C C . GLY A 1 191 ? -2.549 6.728 -25.932 1.00 92.12 191 GLY A C 1
ATOM 1541 O O . GLY A 1 191 ? -3.542 6.531 -26.664 1.00 92.12 191 GLY A O 1
ATOM 1542 N N . ALA A 1 192 ? -2.571 7.581 -24.917 1.00 94.25 192 ALA A N 1
ATOM 1543 C CA . ALA A 1 192 ? -3.676 8.461 -24.564 1.00 94.25 192 ALA A CA 1
ATOM 1544 C C . ALA A 1 192 ? -3.209 9.607 -23.680 1.00 94.25 192 ALA A C 1
ATOM 1546 O O . ALA A 1 192 ? -2.579 9.369 -22.659 1.00 94.25 192 ALA A O 1
ATOM 1547 N N . GLU A 1 193 ? -3.679 10.796 -24.021 1.00 95.12 193 GLU A N 1
ATOM 1548 C CA . GLU A 1 193 ? -3.370 12.060 -23.384 1.00 95.12 193 GLU A CA 1
ATOM 1549 C C . GLU A 1 193 ? -4.591 12.668 -22.692 1.00 95.12 193 GLU A C 1
ATOM 1551 O O . GLU A 1 193 ? -5.742 12.206 -22.793 1.00 95.12 193 GLU A O 1
ATOM 1556 N N . SER A 1 194 ? -4.338 13.752 -21.960 1.00 92.94 194 SER A N 1
ATOM 1557 C CA . SER A 1 194 ? -5.392 14.531 -21.311 1.00 92.94 194 SER A CA 1
ATOM 1558 C C . SER A 1 194 ? -6.441 15.007 -22.316 1.00 92.94 194 SER A C 1
ATOM 1560 O O . SER A 1 194 ? -7.645 14.838 -22.091 1.00 92.94 194 SER A O 1
ATOM 1562 N N . SER A 1 195 ? -5.992 15.629 -23.409 1.00 89.44 195 SER A N 1
ATOM 1563 C CA . SER A 1 195 ? -6.859 16.354 -24.338 1.00 89.44 195 SER A CA 1
ATOM 1564 C C . SER A 1 195 ? -7.678 15.446 -25.264 1.00 89.44 195 SER A C 1
ATOM 1566 O O . SER A 1 195 ? -8.797 15.818 -25.634 1.00 89.44 195 SER A O 1
ATOM 1568 N N . ASP A 1 196 ? -7.176 14.257 -25.610 1.00 89.38 196 ASP A N 1
ATOM 1569 C CA . ASP A 1 196 ? -7.820 13.340 -26.558 1.00 89.38 196 ASP A CA 1
ATOM 1570 C C . ASP A 1 196 ? -8.640 12.225 -25.887 1.00 89.38 196 ASP A C 1
ATOM 1572 O O . ASP A 1 196 ? -9.651 11.798 -26.453 1.00 89.38 196 ASP A O 1
ATOM 1576 N N . TYR A 1 197 ? -8.235 11.758 -24.700 1.00 94.56 197 TYR A N 1
ATOM 1577 C CA . TYR A 1 197 ? -8.836 10.597 -24.048 1.00 94.56 197 TYR A CA 1
ATOM 1578 C C . TYR A 1 197 ? -9.363 10.906 -22.646 1.00 94.56 197 TYR A C 1
ATOM 1580 O O . TYR A 1 197 ? -10.576 10.813 -22.434 1.00 94.56 197 TYR A O 1
ATOM 1588 N N . TYR A 1 198 ? -8.517 11.287 -21.683 1.00 96.56 198 TYR A N 1
ATOM 1589 C CA . TYR A 1 198 ? -8.923 11.296 -20.267 1.00 96.56 198 TYR A CA 1
ATOM 1590 C C . TYR A 1 198 ? -10.007 12.340 -19.946 1.00 96.56 198 TYR A C 1
ATOM 1592 O O . TYR A 1 198 ? -10.946 12.051 -19.195 1.00 96.56 198 TYR A O 1
ATOM 1600 N N . LEU A 1 199 ? -9.978 13.514 -20.589 1.00 96.69 199 LEU A N 1
ATOM 1601 C CA . LEU A 1 199 ? -11.024 14.535 -20.429 1.00 96.69 199 LEU A CA 1
ATOM 1602 C C . LEU A 1 199 ? -12.352 14.170 -21.112 1.00 96.69 199 LEU A C 1
ATOM 1604 O O . LEU A 1 199 ? -13.362 14.838 -20.885 1.00 96.69 199 LEU A O 1
ATOM 1608 N N . THR A 1 200 ? -12.380 13.116 -21.932 1.00 96.31 200 THR A N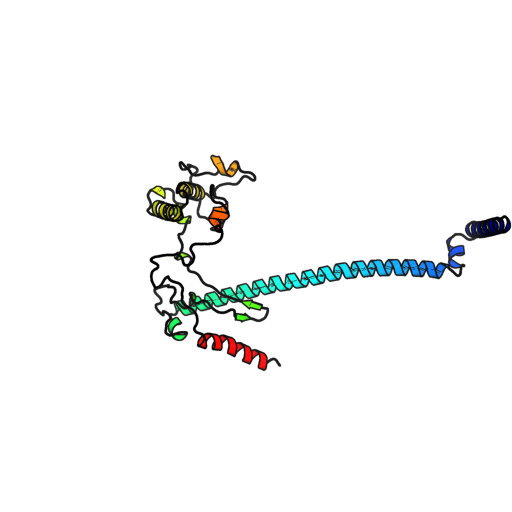 1
ATOM 1609 C CA . THR A 1 200 ? -13.615 12.609 -22.556 1.00 96.31 200 THR A CA 1
ATOM 1610 C C . THR A 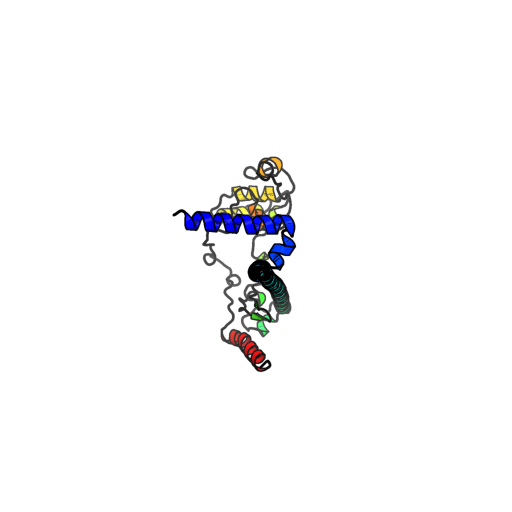1 200 ? -14.362 11.608 -21.669 1.00 96.31 200 THR A C 1
ATOM 1612 O O . THR A 1 200 ? -15.516 11.273 -21.952 1.00 96.31 200 THR A O 1
ATOM 1615 N N . LEU A 1 201 ? -13.727 11.138 -20.589 1.00 96.06 201 LEU A N 1
ATOM 1616 C CA . LEU A 1 201 ? -14.300 10.179 -19.649 1.00 96.06 201 LEU A CA 1
ATOM 1617 C C . LEU A 1 201 ? -15.340 10.829 -18.724 1.00 96.06 201 LEU A C 1
ATOM 1619 O O . LEU A 1 201 ? -15.478 12.049 -18.635 1.00 96.06 201 LEU A O 1
ATOM 1623 N N . SER A 1 202 ? -16.105 9.990 -18.022 1.00 95.38 202 SER A N 1
ATOM 1624 C CA . SER A 1 202 ? -17.106 10.423 -17.044 1.00 95.38 202 SER A CA 1
ATOM 1625 C C . SER A 1 202 ? -16.892 9.690 -15.712 1.00 95.38 202 SER A C 1
ATOM 1627 O O . SER A 1 202 ? -17.266 8.519 -15.618 1.00 95.38 202 SER A O 1
ATOM 1629 N N . PRO A 1 203 ? -16.372 10.355 -14.664 1.00 94.38 203 PRO A N 1
ATOM 1630 C CA . PRO A 1 203 ? -15.970 11.764 -14.627 1.00 94.38 203 PRO A CA 1
ATOM 1631 C C . PRO A 1 203 ? -14.682 12.032 -15.432 1.00 94.38 203 PRO A C 1
ATOM 1633 O O . PRO A 1 203 ? -13.841 11.140 -15.524 1.00 94.38 203 PRO A O 1
ATOM 1636 N N . PRO A 1 204 ? -14.513 13.241 -15.996 1.00 96.56 204 PRO A N 1
ATOM 1637 C CA . PRO A 1 204 ? -13.297 13.602 -16.717 1.00 96.56 204 PRO A CA 1
ATOM 1638 C C . PRO A 1 204 ? -12.141 13.843 -15.744 1.00 96.56 204 PRO A C 1
ATOM 1640 O O . PRO A 1 204 ? -12.335 14.406 -14.662 1.00 96.56 204 PRO A O 1
ATOM 1643 N N . TYR A 1 205 ? -10.937 13.458 -16.154 1.00 96.00 205 TYR A N 1
ATOM 1644 C CA . TYR A 1 205 ? -9.686 13.738 -15.449 1.00 96.00 205 TYR A CA 1
ATOM 1645 C C . TYR A 1 205 ? -8.556 13.986 -16.455 1.00 96.00 205 TYR A C 1
ATOM 1647 O O . TYR A 1 205 ? -8.750 13.843 -17.660 1.00 96.00 205 TYR A O 1
ATOM 1655 N N . SER A 1 206 ? -7.401 14.418 -15.962 1.00 94.81 206 SER A N 1
ATOM 1656 C CA . SER A 1 206 ? -6.199 14.653 -16.767 1.00 94.81 206 SER A CA 1
ATOM 1657 C C . SER A 1 206 ? -5.180 13.549 -16.517 1.00 94.81 206 SER A C 1
ATOM 1659 O O . SER A 1 206 ? -5.166 12.968 -15.429 1.00 94.81 206 SER A O 1
ATOM 1661 N N . ALA A 1 207 ? -4.337 13.294 -17.515 1.00 94.19 207 ALA A N 1
ATOM 1662 C CA . ALA A 1 207 ? -3.083 12.585 -17.320 1.00 94.19 207 ALA A CA 1
ATOM 1663 C C . ALA A 1 207 ? -2.198 13.321 -16.300 1.00 94.19 207 ALA A C 1
ATOM 1665 O O . ALA A 1 207 ? -2.392 14.511 -16.013 1.00 94.19 207 ALA A O 1
ATOM 1666 N N . GLN A 1 208 ? -1.292 12.574 -15.671 1.00 93.62 208 GLN A N 1
ATOM 1667 C CA . GLN A 1 208 ? -0.453 13.080 -14.587 1.00 93.62 208 GLN A CA 1
ATOM 1668 C C . GLN A 1 208 ? 0.666 13.993 -15.119 1.00 93.62 208 GLN A C 1
ATOM 1670 O O . GLN A 1 208 ? 1.076 14.907 -14.397 1.00 93.62 208 GLN A O 1
ATOM 1675 N N . ASN A 1 209 ? 1.122 13.753 -16.353 1.00 92.25 209 ASN A N 1
ATOM 1676 C CA . ASN A 1 209 ? 2.176 14.461 -17.087 1.00 92.25 209 ASN A CA 1
ATOM 1677 C C . ASN A 1 209 ? 3.413 14.732 -16.217 1.00 92.25 209 ASN A C 1
ATOM 1679 O O . ASN A 1 209 ? 3.916 15.853 -16.087 1.00 92.25 209 ASN A O 1
ATOM 1683 N N . GLY A 1 210 ? 3.834 13.684 -15.516 1.00 90.69 210 GLY A N 1
ATOM 1684 C CA . GLY A 1 210 ? 4.986 13.669 -14.634 1.00 90.69 210 GLY A CA 1
ATOM 1685 C C . GLY A 1 210 ? 5.096 12.345 -13.889 1.00 90.69 210 GLY A C 1
ATOM 1686 O O . GLY A 1 210 ? 4.317 11.414 -14.096 1.00 90.69 210 GLY A O 1
ATOM 1687 N N . GLU A 1 211 ? 6.049 12.274 -12.962 1.00 90.44 211 GLU A N 1
ATOM 1688 C CA . GLU A 1 211 ? 6.239 11.087 -12.129 1.00 90.44 211 GLU A CA 1
ATOM 1689 C C . GLU A 1 211 ? 4.944 10.696 -11.390 1.00 90.44 211 GLU A C 1
ATOM 1691 O O . GLU A 1 211 ? 4.230 11.548 -10.838 1.00 90.44 211 GLU A O 1
ATOM 1696 N N . MET A 1 212 ? 4.665 9.388 -11.365 1.00 90.94 212 MET A N 1
ATOM 1697 C CA . MET A 1 212 ? 3.559 8.824 -10.591 1.00 90.94 212 MET A CA 1
ATOM 1698 C C . MET A 1 212 ? 3.822 9.021 -9.096 1.00 90.94 212 MET A C 1
ATOM 1700 O O . MET A 1 212 ? 4.921 8.763 -8.602 1.00 90.94 212 MET A O 1
ATOM 1704 N N . LYS A 1 213 ? 2.794 9.433 -8.356 1.00 91.12 213 LYS A N 1
ATOM 1705 C CA . LYS A 1 213 ? 2.807 9.551 -6.889 1.00 91.12 213 LYS A CA 1
ATOM 1706 C C . LYS A 1 213 ? 2.503 8.220 -6.210 1.00 91.12 213 LYS A C 1
ATOM 1708 O O . LYS A 1 213 ? 2.916 8.011 -5.073 1.00 91.12 213 LYS A O 1
ATOM 1713 N N . SER A 1 214 ? 1.757 7.347 -6.883 1.00 91.31 214 SER A N 1
ATOM 1714 C CA . SER A 1 214 ? 1.470 5.978 -6.450 1.00 91.31 214 SER A CA 1
ATOM 1715 C C . SER A 1 214 ? 1.403 5.046 -7.654 1.00 91.31 214 SER A C 1
ATOM 1717 O O . SER A 1 214 ? 0.943 5.441 -8.723 1.00 91.31 214 SER A O 1
ATOM 1719 N N . ILE A 1 215 ? 1.783 3.782 -7.458 1.00 89.56 215 ILE A N 1
ATOM 1720 C CA . ILE A 1 215 ? 1.595 2.729 -8.463 1.00 89.56 215 ILE A CA 1
ATOM 1721 C C . ILE A 1 215 ? 0.112 2.528 -8.815 1.00 89.56 215 ILE A C 1
ATOM 1723 O O . ILE A 1 215 ? -0.206 2.140 -9.936 1.00 89.56 215 ILE A O 1
ATOM 1727 N N . ASP A 1 216 ? -0.798 2.861 -7.893 1.00 91.69 216 ASP A N 1
ATOM 1728 C CA . ASP A 1 216 ? -2.249 2.775 -8.096 1.00 91.69 216 ASP A CA 1
ATOM 1729 C C . ASP A 1 216 ? -2.753 3.691 -9.222 1.00 91.69 216 ASP A C 1
ATOM 1731 O O . ASP A 1 216 ? -3.830 3.454 -9.768 1.00 91.69 216 ASP A O 1
ATOM 1735 N N . GLU A 1 217 ? -1.980 4.712 -9.615 1.00 94.75 217 GLU A N 1
ATOM 1736 C CA . GLU A 1 217 ? -2.305 5.557 -10.770 1.00 94.75 217 GLU A CA 1
ATOM 1737 C C . GLU A 1 217 ? -2.397 4.762 -12.073 1.00 94.75 217 GLU A C 1
ATOM 1739 O O . GLU A 1 217 ? -3.127 5.166 -12.975 1.00 94.75 217 GLU A O 1
ATOM 1744 N N . LEU A 1 218 ? -1.756 3.591 -12.156 1.00 93.00 218 LEU A N 1
ATOM 1745 C CA . LEU A 1 218 ? -1.922 2.680 -13.285 1.00 93.00 218 LEU A CA 1
ATOM 1746 C C . LEU A 1 218 ? -3.396 2.335 -13.537 1.00 93.00 218 LEU A C 1
ATOM 1748 O O . LEU A 1 218 ? -3.779 2.181 -14.687 1.00 93.00 218 LEU A O 1
ATOM 1752 N N . LEU A 1 219 ? -4.258 2.287 -12.516 1.00 94.25 219 LEU A N 1
ATOM 1753 C CA . LEU A 1 219 ? -5.697 2.036 -12.700 1.00 94.25 219 LEU A CA 1
ATOM 1754 C C . LEU A 1 219 ? -6.430 3.153 -13.461 1.00 94.25 219 LEU A C 1
ATOM 1756 O O . LEU A 1 219 ? -7.559 2.946 -13.908 1.00 94.25 219 LEU A O 1
ATOM 1760 N N . LEU A 1 220 ? -5.819 4.332 -13.589 1.00 95.19 220 LEU A N 1
ATOM 1761 C CA . LEU A 1 220 ? -6.349 5.461 -14.351 1.00 95.19 220 LEU A CA 1
ATOM 1762 C C . LEU A 1 220 ? -5.857 5.464 -15.800 1.00 95.19 220 LEU A C 1
ATOM 1764 O O . LEU A 1 220 ? -6.472 6.121 -16.644 1.00 95.19 220 LEU A O 1
ATOM 1768 N N . VAL A 1 221 ? -4.783 4.728 -16.089 1.00 95.25 221 VAL A N 1
ATOM 1769 C CA . VAL A 1 221 ? -4.171 4.647 -17.413 1.00 95.25 221 VAL A CA 1
ATOM 1770 C C . VAL A 1 221 ? -5.054 3.833 -18.349 1.00 95.25 221 VAL A C 1
ATOM 1772 O O . VAL A 1 221 ? -5.598 2.778 -18.006 1.00 95.25 221 VAL A O 1
ATOM 1775 N N . LYS A 1 222 ? -5.187 4.314 -19.583 1.00 94.69 222 LYS A N 1
ATOM 1776 C CA . LYS A 1 222 ? -5.936 3.621 -20.632 1.00 94.69 222 LYS A CA 1
ATOM 1777 C C . LYS A 1 222 ? -5.442 2.174 -20.813 1.00 94.69 222 LYS A C 1
ATOM 1779 O O . LYS A 1 222 ? -4.250 1.902 -20.789 1.00 94.69 222 LYS A O 1
ATOM 1784 N N . LEU A 1 223 ? -6.383 1.252 -21.044 1.00 92.56 223 LEU A N 1
ATOM 1785 C CA . LEU A 1 223 ? -6.177 -0.203 -21.185 1.00 92.56 223 LEU A CA 1
ATOM 1786 C C . LEU A 1 223 ? -5.733 -0.957 -19.920 1.00 92.56 223 LEU A C 1
ATOM 1788 O O . LEU A 1 223 ? -5.775 -2.189 -19.939 1.00 92.56 223 LEU A O 1
ATOM 1792 N N . ILE A 1 224 ? -5.384 -0.285 -18.820 1.00 91.44 224 ILE A N 1
ATOM 1793 C CA . ILE A 1 224 ? -5.167 -0.966 -17.542 1.00 91.44 224 ILE A CA 1
ATOM 1794 C C . ILE A 1 224 ? -6.522 -1.227 -16.892 1.00 91.44 224 ILE A C 1
ATOM 1796 O O . ILE A 1 224 ? -7.354 -0.341 -16.718 1.00 91.44 224 ILE A O 1
ATOM 1800 N N . THR A 1 225 ? -6.757 -2.490 -16.561 1.00 90.06 225 THR A N 1
ATOM 1801 C CA . THR A 1 225 ? -7.967 -2.945 -15.875 1.00 90.06 225 THR A CA 1
ATOM 1802 C C . THR A 1 225 ? -7.600 -3.438 -14.479 1.00 90.06 225 THR A C 1
ATOM 1804 O O . THR A 1 225 ? -6.454 -3.853 -14.274 1.00 90.06 225 THR A O 1
ATOM 1807 N N . PRO A 1 226 ? -8.539 -3.449 -13.516 1.00 89.25 226 PRO A N 1
ATOM 1808 C CA . PRO A 1 226 ? -8.306 -4.066 -12.213 1.00 89.25 226 PRO A CA 1
ATOM 1809 C C . PRO A 1 226 ? -7.794 -5.508 -12.324 1.00 89.25 226 PRO A C 1
ATOM 1811 O O . PRO A 1 226 ? -6.952 -5.918 -11.537 1.00 89.25 226 PRO A O 1
ATOM 1814 N N . GLU A 1 227 ? -8.235 -6.263 -13.330 1.00 85.69 227 GLU A N 1
ATOM 1815 C CA . GLU A 1 227 ? -7.786 -7.630 -13.594 1.00 85.69 227 GLU A CA 1
ATOM 1816 C C . GLU A 1 227 ? -6.325 -7.707 -14.057 1.00 85.69 227 GLU A C 1
ATOM 1818 O O . GLU A 1 227 ? -5.641 -8.679 -13.745 1.00 85.69 227 GLU A O 1
ATOM 1823 N N . ILE A 1 228 ? -5.833 -6.703 -14.790 1.00 85.12 228 ILE A N 1
ATOM 1824 C CA . ILE A 1 228 ? -4.414 -6.596 -15.164 1.00 85.12 228 ILE A CA 1
ATOM 1825 C C . ILE A 1 228 ? -3.588 -6.137 -13.959 1.00 85.12 228 ILE A C 1
ATOM 1827 O O . ILE A 1 228 ? -2.530 -6.699 -13.699 1.00 85.12 228 ILE A O 1
ATOM 1831 N N . PHE A 1 229 ? -4.079 -5.140 -13.219 1.00 86.62 229 PHE A N 1
ATOM 1832 C CA . PHE A 1 229 ? -3.356 -4.514 -12.111 1.00 86.62 229 PHE A CA 1
ATOM 1833 C C . PHE A 1 229 ? -3.258 -5.418 -10.873 1.00 86.62 229 PHE A C 1
ATOM 1835 O O . PHE A 1 229 ? -2.165 -5.677 -10.379 1.00 86.62 229 PHE A O 1
ATOM 1842 N N . TYR A 1 230 ? -4.389 -5.939 -10.389 1.00 81.62 230 TYR A N 1
ATOM 1843 C CA . TYR A 1 230 ? -4.438 -6.852 -9.240 1.00 81.62 230 TYR A CA 1
ATOM 1844 C C . TYR A 1 230 ? -4.178 -8.314 -9.632 1.00 81.62 230 TYR A C 1
ATOM 1846 O O . TYR A 1 230 ? -3.915 -9.155 -8.769 1.00 81.62 230 TYR A O 1
ATOM 1854 N N . GLY A 1 231 ? -4.258 -8.630 -10.928 1.00 76.31 231 GLY A N 1
ATOM 1855 C CA . GLY A 1 231 ? -4.243 -9.996 -11.436 1.00 76.31 231 GLY A CA 1
ATOM 1856 C C . GLY A 1 231 ? -5.613 -10.680 -11.330 1.00 76.31 231 GLY A C 1
ATOM 1857 O O . GLY A 1 231 ? -6.464 -10.332 -10.515 1.00 76.31 231 GLY A O 1
ATOM 1858 N N . ILE A 1 232 ? -5.820 -11.730 -12.128 1.00 66.12 232 ILE A N 1
ATOM 1859 C CA . ILE A 1 232 ? -7.077 -12.511 -12.175 1.00 66.12 232 ILE A CA 1
ATOM 1860 C C . ILE A 1 232 ? -7.151 -13.561 -11.036 1.00 66.12 232 ILE A C 1
ATOM 1862 O O . ILE A 1 232 ? -7.982 -14.466 -11.049 1.00 66.12 232 ILE A O 1
ATOM 1866 N N . GLY A 1 233 ? -6.268 -13.459 -10.037 1.00 52.28 233 GLY A N 1
ATOM 1867 C CA . GLY A 1 233 ? -5.991 -14.529 -9.080 1.00 52.28 233 GLY A CA 1
ATOM 1868 C C . GLY A 1 233 ? -5.172 -15.648 -9.734 1.00 52.28 233 GLY A C 1
ATOM 1869 O O . GLY A 1 233 ? -5.562 -16.224 -10.745 1.00 52.28 233 GLY A O 1
ATOM 1870 N N . GLY A 1 234 ? -4.008 -15.945 -9.157 1.00 45.09 234 GLY A N 1
ATOM 1871 C CA . GLY A 1 234 ? -3.005 -16.815 -9.782 1.00 45.09 234 GLY A CA 1
ATOM 1872 C C . GLY A 1 234 ? -1.841 -16.032 -10.379 1.00 45.09 234 GLY A C 1
ATOM 1873 O O . GLY A 1 234 ? -1.392 -16.343 -11.479 1.00 45.09 234 GLY A O 1
ATOM 1874 N N . GLY A 1 235 ? -1.357 -15.009 -9.660 1.00 45.00 235 GLY A N 1
ATOM 1875 C CA . GLY A 1 235 ? -0.057 -14.422 -9.965 1.00 45.00 235 GLY A CA 1
ATOM 1876 C C . GLY A 1 235 ? 0.979 -15.535 -10.110 1.00 45.00 235 GLY A C 1
ATOM 1877 O O . GLY A 1 235 ? 0.904 -16.549 -9.417 1.00 45.00 235 GLY A O 1
ATOM 1878 N N . ASN A 1 236 ? 1.946 -15.349 -11.003 1.00 48.66 236 ASN A N 1
ATOM 1879 C CA . ASN A 1 236 ? 3.044 -16.295 -11.211 1.00 48.66 236 ASN A CA 1
ATOM 1880 C C . ASN A 1 236 ? 3.998 -16.387 -10.002 1.00 48.66 236 ASN A C 1
ATOM 1882 O O . ASN A 1 236 ? 5.128 -16.820 -10.180 1.00 48.66 236 ASN A O 1
ATOM 1886 N N . TYR A 1 237 ? 3.550 -16.001 -8.805 1.00 47.56 237 TYR A N 1
ATOM 1887 C CA . TYR A 1 237 ? 4.269 -16.158 -7.554 1.00 47.56 237 TYR A CA 1
ATOM 1888 C C . TYR A 1 237 ? 4.613 -17.638 -7.356 1.00 47.56 237 TYR A C 1
ATOM 1890 O O . TYR A 1 237 ? 3.723 -18.488 -7.253 1.00 47.56 237 TYR A O 1
ATOM 1898 N N . GLY A 1 238 ? 5.906 -17.950 -7.366 1.00 52.16 238 GLY A N 1
ATOM 1899 C CA . GLY A 1 238 ? 6.442 -19.309 -7.307 1.00 52.16 238 GLY A CA 1
ATOM 1900 C C . GLY A 1 238 ? 6.563 -20.017 -8.665 1.00 52.16 238 GLY A C 1
ATOM 1901 O O . GLY A 1 238 ? 6.955 -21.184 -8.710 1.00 52.16 238 GLY A O 1
ATOM 1902 N N . LEU A 1 239 ? 6.230 -19.354 -9.777 1.00 52.09 239 LEU A N 1
ATOM 1903 C CA . LEU A 1 239 ? 6.420 -19.848 -11.151 1.00 52.09 239 LEU A CA 1
ATOM 1904 C C . LEU A 1 239 ? 7.575 -19.142 -11.878 1.00 52.09 239 LEU A C 1
ATOM 1906 O O . LEU A 1 239 ? 7.848 -19.449 -13.046 1.00 52.09 239 LEU A O 1
ATOM 1910 N N . GLU A 1 240 ? 8.266 -18.218 -11.211 1.00 60.00 240 GLU A N 1
ATOM 1911 C CA . GLU A 1 240 ? 9.444 -17.542 -11.732 1.00 60.00 240 GLU A CA 1
ATOM 1912 C C . GLU A 1 240 ? 10.573 -18.552 -11.989 1.00 60.00 240 GLU A C 1
ATOM 1914 O O . GLU A 1 240 ? 10.882 -19.431 -11.182 1.00 60.00 240 GLU A O 1
ATOM 1919 N N . LYS A 1 241 ? 11.215 -18.440 -13.153 1.00 56.78 241 LYS A N 1
ATOM 1920 C CA . LYS A 1 241 ? 12.354 -19.279 -13.543 1.00 56.78 241 LYS A CA 1
ATOM 1921 C C . LYS A 1 241 ? 13.595 -18.411 -13.660 1.00 56.78 241 LYS A C 1
ATOM 1923 O O . LYS A 1 241 ? 13.507 -17.272 -14.106 1.00 56.78 241 LYS A O 1
ATOM 1928 N N . ASN A 1 242 ? 14.754 -18.987 -13.343 1.00 59.50 242 ASN A N 1
ATOM 1929 C CA . ASN A 1 242 ? 16.059 -18.314 -13.378 1.00 59.50 242 ASN A CA 1
ATOM 1930 C C . ASN A 1 242 ? 16.226 -17.190 -12.339 1.00 59.50 242 ASN A C 1
ATOM 1932 O O . ASN A 1 242 ? 16.973 -16.244 -12.584 1.00 59.50 242 ASN A O 1
ATOM 1936 N N . LEU A 1 243 ? 15.561 -17.293 -11.183 1.00 58.62 243 LEU A N 1
ATOM 1937 C CA . LEU A 1 243 ? 15.883 -16.435 -10.044 1.00 58.62 243 LEU A CA 1
ATOM 1938 C C . LEU A 1 243 ? 17.328 -16.694 -9.597 1.00 58.62 243 LEU A C 1
ATOM 1940 O O . LEU A 1 243 ? 17.771 -17.845 -9.527 1.00 58.62 243 LEU A O 1
ATOM 1944 N N . VAL A 1 244 ? 18.055 -15.620 -9.291 1.00 65.00 244 VAL A N 1
ATOM 1945 C CA . VAL A 1 244 ? 19.344 -15.702 -8.592 1.00 65.00 244 VAL A CA 1
ATOM 1946 C C . VAL A 1 244 ? 19.094 -16.363 -7.233 1.00 65.00 244 VAL A C 1
ATOM 1948 O O . VAL A 1 244 ? 18.069 -16.090 -6.617 1.00 65.00 244 VAL A O 1
ATOM 1951 N N . GLU A 1 245 ? 19.988 -17.245 -6.769 1.00 66.94 245 GLU A N 1
ATOM 1952 C CA . GLU A 1 245 ? 19.805 -17.977 -5.497 1.00 66.94 245 GLU A CA 1
ATOM 1953 C C . GLU A 1 245 ? 19.496 -17.038 -4.321 1.00 66.94 245 GLU A C 1
ATOM 1955 O O . GLU A 1 245 ? 18.616 -17.323 -3.513 1.00 66.94 245 GLU A O 1
ATOM 1960 N N . ASP A 1 246 ? 20.155 -15.881 -4.285 1.00 60.62 246 ASP A N 1
ATOM 1961 C CA . ASP A 1 246 ? 19.989 -14.867 -3.239 1.00 60.62 246 ASP A CA 1
ATOM 1962 C C . ASP A 1 246 ? 18.674 -14.069 -3.359 1.00 60.62 246 ASP A C 1
ATOM 1964 O O . ASP A 1 246 ? 18.348 -13.303 -2.458 1.00 60.62 246 ASP A O 1
ATOM 1968 N N . ASN A 1 247 ? 17.896 -14.294 -4.427 1.00 59.06 247 ASN A N 1
ATOM 1969 C CA . ASN A 1 247 ? 16.615 -13.640 -4.725 1.00 59.06 247 ASN A CA 1
ATOM 1970 C C . ASN A 1 247 ? 15.407 -14.585 -4.648 1.00 59.06 247 ASN A C 1
ATOM 1972 O O . ASN A 1 247 ? 14.322 -14.242 -5.110 1.00 59.06 247 ASN A O 1
ATOM 1976 N N . LYS A 1 248 ? 15.574 -15.792 -4.095 1.00 62.44 248 LYS A N 1
ATOM 1977 C CA . LYS A 1 248 ? 14.468 -16.755 -3.963 1.00 62.44 248 LYS A CA 1
ATOM 1978 C C . LYS A 1 248 ? 13.537 -16.475 -2.779 1.00 62.44 248 LYS A C 1
ATOM 1980 O O . LYS A 1 248 ? 12.428 -16.984 -2.771 1.00 62.44 248 LYS A O 1
ATOM 1985 N N . GLY A 1 249 ? 13.951 -15.651 -1.810 1.00 56.59 249 GLY A N 1
ATOM 1986 C CA . GLY A 1 249 ? 13.092 -15.224 -0.694 1.00 56.59 249 GLY A CA 1
ATOM 1987 C C . GLY A 1 249 ? 12.751 -16.307 0.344 1.00 56.59 249 GLY A C 1
ATOM 1988 O O . GLY A 1 249 ? 11.905 -16.073 1.197 1.00 56.59 249 GLY A O 1
ATOM 1989 N N . ASP A 1 250 ? 13.409 -17.471 0.314 1.00 57.72 250 ASP A N 1
ATOM 1990 C CA . ASP A 1 250 ? 13.062 -18.650 1.132 1.00 57.72 250 ASP A CA 1
ATOM 1991 C C . ASP A 1 250 ? 13.638 -18.635 2.570 1.00 57.72 250 ASP A C 1
ATOM 1993 O O . ASP A 1 250 ? 13.804 -19.688 3.196 1.00 57.72 250 ASP A O 1
ATOM 1997 N N . VAL A 1 251 ? 14.002 -17.473 3.124 1.00 60.12 251 VAL A N 1
ATOM 1998 C CA . VAL A 1 251 ? 14.661 -17.417 4.441 1.00 60.12 251 VAL A CA 1
ATOM 1999 C C . VAL A 1 251 ? 13.625 -17.399 5.564 1.00 60.12 251 VAL A C 1
ATOM 2001 O O . VAL A 1 251 ? 13.174 -16.360 6.038 1.00 60.12 251 VAL A O 1
ATOM 2004 N N . THR A 1 252 ? 13.252 -18.595 6.011 1.00 65.38 252 THR A N 1
ATOM 2005 C CA . THR A 1 252 ? 12.376 -18.799 7.172 1.00 65.38 252 THR A CA 1
ATOM 2006 C C . THR A 1 252 ? 13.165 -18.831 8.477 1.00 65.38 252 THR A C 1
ATOM 2008 O O . THR A 1 252 ? 14.276 -19.368 8.527 1.00 65.38 252 THR A O 1
ATOM 2011 N N . ILE A 1 253 ? 12.558 -18.360 9.565 1.00 67.81 253 ILE A N 1
ATOM 2012 C CA . ILE A 1 253 ? 13.136 -18.484 10.907 1.00 67.81 253 ILE A CA 1
ATOM 2013 C C . ILE A 1 253 ? 13.044 -19.947 11.375 1.00 67.81 253 ILE A C 1
ATOM 2015 O O . ILE A 1 253 ? 11.963 -20.539 11.334 1.00 67.81 253 ILE A O 1
ATOM 2019 N N . PRO A 1 254 ? 14.151 -20.562 11.826 1.00 71.44 254 PRO A N 1
ATOM 2020 C CA . PRO A 1 254 ? 14.137 -21.933 12.312 1.00 71.44 254 PRO A CA 1
ATOM 2021 C C . PRO A 1 254 ? 13.357 -22.051 13.630 1.00 71.44 254 PRO A C 1
ATOM 2023 O O . PRO A 1 254 ? 13.373 -21.147 14.461 1.00 71.44 254 PRO A O 1
ATOM 2026 N N . LEU A 1 255 ? 12.732 -23.212 13.856 1.00 67.44 255 LEU A N 1
ATOM 2027 C CA . LEU A 1 255 ? 11.809 -23.449 14.977 1.00 67.44 255 LEU A CA 1
ATOM 2028 C C . LEU A 1 255 ? 12.391 -23.095 16.357 1.00 67.44 255 LEU A C 1
ATOM 2030 O O . LEU A 1 255 ? 11.709 -22.477 17.162 1.00 67.44 255 LEU A O 1
ATOM 2034 N N . TYR A 1 256 ? 13.668 -23.401 16.604 1.00 73.12 256 TYR A N 1
ATOM 2035 C CA . TYR A 1 256 ? 14.319 -23.096 17.886 1.00 73.12 256 TYR A CA 1
ATOM 2036 C C . TYR A 1 256 ? 14.436 -21.587 18.169 1.00 73.12 256 TYR A C 1
ATOM 2038 O O . TYR A 1 256 ? 14.556 -21.196 19.321 1.00 73.12 256 TYR A O 1
ATOM 2046 N N . LYS A 1 257 ? 14.420 -20.734 17.133 1.00 72.94 257 LYS A N 1
ATOM 2047 C CA . LYS A 1 257 ? 14.382 -19.275 17.292 1.00 72.94 257 LYS A CA 1
ATOM 2048 C C . LYS A 1 257 ? 12.973 -18.743 17.499 1.00 72.94 257 LYS A C 1
ATOM 2050 O O . LYS A 1 257 ? 12.832 -17.692 18.104 1.00 72.94 257 LYS A O 1
ATOM 2055 N N . LEU A 1 258 ? 11.948 -19.456 17.035 1.00 71.19 258 LEU A N 1
ATOM 2056 C CA . LEU A 1 258 ? 10.552 -19.110 17.315 1.00 71.19 258 LEU A CA 1
ATOM 2057 C C . LEU A 1 258 ? 10.221 -19.295 18.802 1.00 71.19 258 LEU A C 1
ATOM 2059 O O . LEU A 1 258 ? 9.448 -18.518 19.353 1.00 71.19 258 LEU A O 1
ATOM 2063 N N . GLU A 1 259 ? 10.852 -20.275 19.457 1.00 68.25 259 GLU A N 1
ATOM 2064 C CA . GLU A 1 259 ? 10.705 -20.502 20.899 1.00 68.25 259 GLU A CA 1
ATOM 2065 C C . GLU A 1 259 ? 11.170 -19.290 21.725 1.00 68.25 259 GLU A C 1
ATOM 2067 O O . GLU A 1 259 ? 10.460 -18.914 22.656 1.00 68.25 259 GLU A O 1
ATOM 2072 N N . ASP A 1 260 ? 12.267 -18.619 21.337 1.00 70.19 260 ASP A N 1
ATOM 2073 C CA . ASP A 1 260 ? 12.759 -17.389 21.992 1.00 70.19 260 ASP A CA 1
ATOM 2074 C C . ASP A 1 260 ? 11.681 -16.279 21.990 1.00 70.19 260 ASP A C 1
ATOM 2076 O O . ASP A 1 260 ? 11.473 -15.617 23.005 1.00 70.19 260 ASP A O 1
ATOM 2080 N N . PHE A 1 261 ? 10.939 -16.121 20.885 1.00 60.56 261 PHE A N 1
ATOM 2081 C CA . PHE A 1 261 ? 9.847 -15.140 20.775 1.00 60.56 261 PHE A CA 1
ATOM 2082 C C . PHE A 1 261 ? 8.606 -15.523 21.594 1.00 60.56 261 PHE A C 1
ATOM 2084 O O . PHE A 1 261 ? 7.860 -14.648 22.023 1.00 60.56 261 PHE A O 1
ATOM 2091 N N . SER A 1 262 ? 8.371 -16.819 21.817 1.00 57.53 262 SER A N 1
ATOM 2092 C CA . SER A 1 262 ? 7.241 -17.306 22.623 1.00 57.53 262 SER A CA 1
ATOM 2093 C C . SER A 1 262 ? 7.540 -17.359 24.126 1.00 57.53 262 SER A C 1
ATOM 2095 O O . SER A 1 262 ? 6.647 -17.143 24.941 1.00 57.53 262 SER A O 1
ATOM 2097 N N . ALA A 1 263 ? 8.793 -17.610 24.511 1.00 53.56 263 ALA A N 1
ATOM 2098 C CA . ALA A 1 263 ? 9.204 -17.752 25.905 1.00 53.56 263 ALA A CA 1
ATOM 2099 C C . ALA A 1 263 ? 9.269 -16.401 26.636 1.00 53.56 263 ALA A C 1
ATOM 2101 O O . ALA A 1 263 ? 8.988 -16.338 27.833 1.00 53.56 263 ALA A O 1
ATOM 2102 N N . GLU A 1 264 ? 9.566 -15.303 25.931 1.00 51.59 264 GLU A N 1
ATOM 2103 C CA . GLU A 1 264 ? 9.455 -13.948 26.494 1.00 51.59 264 GLU A CA 1
ATOM 2104 C C . GLU A 1 264 ? 7.994 -13.552 26.804 1.00 51.59 264 GLU A C 1
ATOM 2106 O O . GLU A 1 264 ? 7.758 -12.729 27.694 1.00 51.59 264 GLU A O 1
ATOM 2111 N N . ASN A 1 265 ? 7.006 -14.190 26.161 1.00 47.28 265 ASN A N 1
ATOM 2112 C CA . ASN A 1 265 ? 5.584 -13.947 26.425 1.00 47.28 265 ASN A CA 1
ATOM 2113 C C . ASN A 1 265 ? 5.090 -14.632 27.715 1.00 47.28 265 ASN A C 1
ATOM 2115 O O . ASN A 1 265 ? 4.296 -14.038 28.443 1.00 47.28 265 ASN A O 1
ATOM 2119 N N . GLU A 1 266 ? 5.596 -15.822 28.070 1.00 43.41 266 GLU A N 1
ATOM 2120 C CA . GLU A 1 266 ? 5.208 -16.505 29.323 1.00 43.41 266 GLU A CA 1
ATOM 2121 C C . GLU A 1 266 ? 5.772 -15.816 30.579 1.00 43.41 266 GLU A C 1
ATOM 2123 O O . GLU A 1 266 ? 5.125 -15.787 31.630 1.00 43.41 266 GLU A O 1
ATOM 2128 N N . VAL A 1 267 ? 6.962 -15.210 30.487 1.00 47.25 267 VAL A N 1
ATOM 2129 C CA . VAL A 1 267 ? 7.570 -14.500 31.625 1.00 47.25 267 VAL A CA 1
ATOM 2130 C C . VAL A 1 267 ? 6.760 -13.245 31.986 1.00 47.25 267 VAL A C 1
ATOM 2132 O O . VAL A 1 267 ? 6.520 -13.002 33.170 1.00 47.25 267 VAL A O 1
ATOM 2135 N N . ASN A 1 268 ? 6.237 -12.516 30.993 1.00 44.97 268 ASN A N 1
ATOM 2136 C CA . ASN A 1 268 ? 5.418 -11.314 31.211 1.00 44.97 268 ASN A CA 1
ATOM 2137 C C . ASN A 1 268 ? 4.006 -11.600 31.767 1.00 44.97 268 ASN A C 1
ATOM 2139 O O . ASN A 1 268 ? 3.450 -10.761 32.483 1.00 44.97 268 ASN A O 1
ATOM 2143 N N . GLU A 1 269 ? 3.427 -12.778 31.509 1.00 43.03 269 GLU A N 1
ATOM 2144 C CA . GLU A 1 269 ? 2.158 -13.189 32.136 1.00 43.03 269 GLU A CA 1
ATOM 2145 C C . GLU A 1 269 ? 2.333 -13.602 33.609 1.00 43.03 269 GLU A C 1
ATOM 2147 O O . GLU A 1 269 ? 1.419 -13.431 34.416 1.00 43.03 269 GLU A O 1
ATOM 2152 N N . SER A 1 270 ? 3.515 -14.090 33.998 1.00 41.94 270 SER A N 1
ATOM 2153 C CA . SER A 1 270 ? 3.784 -14.526 35.377 1.00 41.94 270 SER A CA 1
ATOM 2154 C C . SER A 1 270 ? 4.095 -13.387 36.363 1.00 41.94 270 SER A C 1
ATOM 2156 O O . SER A 1 270 ? 3.920 -13.563 37.568 1.00 41.94 270 SER A O 1
ATOM 2158 N N . GLU A 1 271 ? 4.506 -12.211 35.875 1.00 43.12 271 GLU A N 1
ATOM 2159 C CA . GLU A 1 271 ? 4.764 -11.020 36.706 1.00 43.12 271 GLU A CA 1
ATOM 2160 C C . GLU A 1 271 ? 3.538 -10.101 36.873 1.00 43.12 271 GLU A C 1
ATOM 2162 O O . GLU A 1 271 ? 3.579 -9.150 37.656 1.00 43.12 271 GLU A O 1
ATOM 2167 N N . THR A 1 272 ? 2.428 -10.383 36.179 1.00 47.72 272 THR A N 1
ATOM 2168 C CA . THR A 1 272 ? 1.180 -9.597 36.255 1.00 47.72 272 THR A CA 1
ATOM 2169 C C . THR A 1 272 ? -0.009 -10.335 36.891 1.00 47.72 272 THR A C 1
ATOM 2171 O O . THR A 1 272 ? -1.121 -9.797 36.892 1.00 47.72 272 THR A O 1
ATOM 2174 N N . ALA A 1 273 ? 0.221 -11.508 37.496 1.00 38.91 273 ALA A N 1
ATOM 2175 C CA . ALA A 1 273 ? -0.773 -12.277 38.258 1.00 38.91 273 ALA A CA 1
ATOM 2176 C C . ALA A 1 273 ? -0.665 -12.084 39.783 1.00 38.91 273 ALA A C 1
ATOM 2178 O O . ALA A 1 273 ? 0.463 -12.112 40.324 1.00 38.91 273 ALA A O 1
#

Sequence (273 aa):
MNRIITFIFENYNRRKHALETEGVHKYIFNSNGYILLIVLVISAFLVSFTSDFFYKTHIYISYIKRFKADINSEYLAYSGFELGKAILEVDRLGLGSSFMPNLSSDRSIDSHKDIWALDLPEMDLPGGAVKIKIEDENSKINISVLAGEFVPETPYYGITQRLIGGMGFNIDLVDCIIDWVDPDDVRFPYGAESSDYYLTLSPPYSAQNGEMKSIDELLLVKLITPEIFYGIGGGNYGLEKNLVEDNKGDVTIPLYKLEDFSAENEVNESETA

Foldseek 3Di:
DPVVVVVVVVVVVVLVVCCVPVNPVVSLVVDPCNVVVVVVVVVVVVVVVVVVVVVVVVVVVVVVVVVVLVVLVVVLVVVLVVVLVVLVVCQCCLVQCVLPVQAGSDNVDDFCSHSQLEQDDWADDVNGIDGHHDDDPVVDQFLLVLQEPPNVVDVSLVVQLCVCVVVVHDSLLSQLSNQLAYQDQDRDPSHDFLPRPQCVDVVRDGRPSHGDPDPCCSCSTPPDHCCNSVNPPPDCLVVDPPDDPRHNSPRYDDPVSVVVSVVVVVVVVVVVD